Protein AF-A0A6S7IN72-F1 (afdb_monomer_lite)

Structure (mmCIF, N/CA/C/O backbone):
data_AF-A0A6S7IN72-F1
#
_entry.id   AF-A0A6S7IN72-F1
#
loop_
_atom_site.group_PDB
_atom_site.id
_atom_site.type_symbol
_atom_site.label_atom_id
_atom_site.label_alt_id
_atom_site.label_comp_id
_atom_site.label_asym_id
_atom_site.label_entity_id
_atom_site.label_seq_id
_atom_site.pdbx_PDB_ins_code
_atom_site.Cartn_x
_atom_site.Cartn_y
_atom_site.Cartn_z
_atom_site.occupancy
_atom_site.B_iso_or_equiv
_atom_site.auth_seq_id
_atom_site.auth_comp_id
_atom_site.auth_asym_id
_atom_site.auth_atom_id
_atom_site.pdbx_PDB_model_num
ATOM 1 N N . MET A 1 1 ? 15.819 -21.358 8.588 1.00 35.88 1 MET A N 1
ATOM 2 C CA . MET A 1 1 ? 16.958 -21.050 7.694 1.00 35.88 1 MET A CA 1
ATOM 3 C C . MET A 1 1 ? 16.431 -20.893 6.276 1.00 35.88 1 MET A C 1
ATOM 5 O O . MET A 1 1 ? 16.018 -21.887 5.704 1.00 35.88 1 MET A O 1
ATOM 9 N N . CYS A 1 2 ? 16.389 -19.673 5.733 1.00 35.31 2 CYS A N 1
ATOM 10 C CA . CYS A 1 2 ? 16.087 -19.437 4.312 1.00 35.31 2 CYS A CA 1
ATOM 11 C C . CYS A 1 2 ? 16.723 -18.116 3.825 1.00 35.31 2 CYS A C 1
ATOM 13 O O . CYS A 1 2 ? 16.076 -17.293 3.193 1.00 35.31 2 CYS A O 1
ATOM 15 N N . LEU A 1 3 ? 17.989 -17.875 4.190 1.00 35.34 3 LEU A N 1
ATOM 16 C CA . LEU A 1 3 ? 18.715 -16.646 3.828 1.00 35.34 3 LEU A CA 1
ATOM 17 C C . LEU A 1 3 ? 19.369 -16.725 2.436 1.00 35.34 3 LEU A C 1
ATOM 19 O O . LEU A 1 3 ? 19.607 -15.698 1.815 1.00 35.34 3 LEU A O 1
ATOM 23 N N . ILE A 1 4 ? 19.596 -17.933 1.910 1.00 38.19 4 ILE A N 1
ATOM 24 C CA . ILE A 1 4 ? 20.319 -18.147 0.644 1.00 38.19 4 ILE A CA 1
ATOM 25 C C . ILE A 1 4 ? 19.463 -17.759 -0.580 1.00 38.19 4 ILE A C 1
ATOM 27 O O . ILE A 1 4 ? 19.990 -17.258 -1.565 1.00 38.19 4 ILE A O 1
ATOM 31 N N . GLY A 1 5 ? 18.133 -17.908 -0.514 1.00 39.69 5 GLY A N 1
ATOM 32 C CA . GLY A 1 5 ? 17.228 -17.579 -1.630 1.00 39.69 5 GLY A CA 1
ATOM 33 C C . GLY A 1 5 ? 16.799 -16.106 -1.732 1.00 39.69 5 GLY A C 1
ATOM 34 O O . GLY A 1 5 ? 16.159 -15.725 -2.715 1.00 39.69 5 GLY A O 1
ATOM 35 N N . ALA A 1 6 ? 17.095 -15.290 -0.716 1.00 46.72 6 ALA A N 1
ATOM 36 C CA . ALA A 1 6 ? 16.876 -13.840 -0.744 1.00 46.72 6 ALA A CA 1
ATOM 37 C C . ALA A 1 6 ? 18.135 -13.120 -1.252 1.00 46.72 6 ALA A C 1
ATOM 39 O O . ALA A 1 6 ? 18.050 -12.356 -2.206 1.00 46.72 6 ALA A O 1
ATOM 40 N N . TYR A 1 7 ? 19.309 -13.499 -0.727 1.00 41.97 7 TYR A N 1
ATOM 41 C CA . TYR A 1 7 ? 20.605 -12.924 -1.110 1.00 41.97 7 TYR A CA 1
ATOM 42 C C . TYR A 1 7 ? 20.921 -13.037 -2.610 1.00 41.97 7 TYR A C 1
ATOM 44 O O . TYR A 1 7 ? 21.558 -12.153 -3.172 1.00 41.97 7 TYR A O 1
ATOM 52 N N . ASN A 1 8 ? 20.465 -14.108 -3.272 1.00 54.16 8 ASN A N 1
ATOM 53 C CA . ASN A 1 8 ? 20.725 -14.303 -4.699 1.00 54.16 8 ASN A CA 1
ATOM 54 C C . ASN A 1 8 ? 19.869 -13.388 -5.592 1.00 54.16 8 ASN A C 1
ATOM 56 O O . ASN A 1 8 ? 20.337 -12.946 -6.631 1.00 54.16 8 ASN A O 1
ATOM 60 N N . ARG A 1 9 ? 18.639 -13.056 -5.174 1.00 56.19 9 ARG A N 1
ATOM 61 C CA . ARG A 1 9 ? 17.710 -12.252 -5.988 1.00 56.19 9 ARG A CA 1
ATOM 62 C C . ARG A 1 9 ? 17.980 -10.754 -5.914 1.00 56.19 9 ARG A C 1
ATOM 64 O O . ARG A 1 9 ? 17.783 -10.068 -6.911 1.00 56.19 9 ARG A O 1
ATOM 71 N N . ASP A 1 10 ? 18.450 -10.270 -4.768 1.00 60.97 10 ASP A N 1
ATOM 72 C CA . ASP A 1 10 ? 18.850 -8.867 -4.620 1.00 60.97 10 ASP A CA 1
ATOM 73 C C . ASP A 1 10 ? 20.114 -8.586 -5.454 1.00 60.97 10 ASP A C 1
ATOM 75 O O . ASP A 1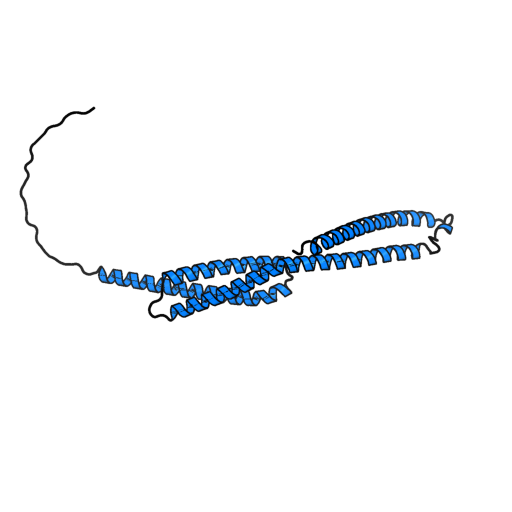 10 ? 20.148 -7.629 -6.222 1.00 60.97 10 ASP A O 1
ATOM 79 N N . CYS A 1 11 ? 21.086 -9.510 -5.427 1.00 60.94 11 CYS A N 1
ATOM 80 C CA . CYS A 1 11 ? 22.276 -9.471 -6.284 1.00 60.94 11 CYS A CA 1
ATOM 81 C C . CYS A 1 11 ? 21.920 -9.519 -7.785 1.00 60.94 11 CYS A C 1
ATOM 83 O O . CYS A 1 11 ? 22.466 -8.761 -8.579 1.00 60.94 11 CYS A O 1
ATOM 85 N N . GLU A 1 12 ? 20.965 -10.367 -8.185 1.00 75.44 12 GLU A N 1
ATOM 86 C CA . GLU A 1 12 ? 20.494 -10.458 -9.576 1.00 75.44 12 GLU A CA 1
ATOM 87 C C . GLU A 1 12 ? 19.809 -9.167 -10.065 1.00 75.44 12 GLU A C 1
ATOM 89 O O . GLU A 1 12 ? 19.984 -8.788 -11.224 1.00 75.44 12 GLU A O 1
ATOM 94 N N . TYR A 1 13 ? 19.054 -8.468 -9.207 1.00 81.19 13 TYR A N 1
ATOM 95 C CA . TYR A 1 13 ? 18.430 -7.192 -9.575 1.00 81.19 13 TYR A CA 1
ATOM 96 C C . TYR A 1 13 ? 19.441 -6.047 -9.661 1.00 81.19 13 TYR A C 1
ATOM 98 O O . TYR A 1 13 ? 19.350 -5.239 -10.585 1.00 81.19 13 TYR A O 1
ATOM 106 N N . ASP A 1 14 ? 20.411 -5.991 -8.748 1.00 83.25 14 ASP A N 1
ATOM 107 C CA . ASP A 1 14 ? 21.479 -4.990 -8.799 1.00 83.25 14 ASP A CA 1
ATOM 108 C C . ASP A 1 14 ? 22.329 -5.160 -10.068 1.00 83.25 14 ASP A C 1
ATOM 110 O O . ASP A 1 14 ? 22.536 -4.194 -10.799 1.00 83.25 14 ASP A O 1
ATOM 114 N N . ILE A 1 15 ? 22.693 -6.399 -10.424 1.00 85.88 15 ILE A N 1
ATOM 115 C CA . ILE A 1 15 ? 23.380 -6.703 -11.692 1.00 85.88 15 ILE A CA 1
ATOM 116 C C . ILE A 1 15 ? 22.531 -6.280 -12.899 1.00 85.88 15 ILE A C 1
ATOM 118 O O . ILE A 1 15 ? 23.049 -5.710 -13.863 1.00 85.88 15 ILE A O 1
ATOM 122 N N . LEU A 1 16 ? 21.223 -6.555 -12.871 1.00 86.56 16 LEU A N 1
ATOM 123 C CA . LEU A 1 16 ? 20.310 -6.167 -13.946 1.00 86.56 16 LEU A CA 1
ATOM 124 C C . LEU A 1 16 ? 20.199 -4.639 -14.073 1.00 86.56 16 LEU A C 1
ATOM 126 O O . LEU A 1 16 ? 20.156 -4.116 -15.185 1.00 86.56 16 LEU A O 1
ATOM 130 N N . LYS A 1 17 ? 20.163 -3.923 -12.949 1.00 89.44 17 LYS A N 1
ATOM 131 C CA . LYS A 1 17 ? 20.129 -2.460 -12.899 1.00 89.44 17 LYS A CA 1
ATOM 132 C C . LYS A 1 17 ? 21.418 -1.851 -13.444 1.00 89.44 17 LYS A C 1
ATOM 134 O O . LYS A 1 17 ? 21.333 -0.934 -14.256 1.00 89.44 17 LYS A O 1
ATOM 139 N N . ASP A 1 18 ? 22.573 -2.379 -13.053 1.00 92.12 18 ASP A N 1
ATOM 140 C CA . ASP A 1 18 ? 23.872 -1.937 -13.568 1.00 92.12 18 ASP A CA 1
ATOM 141 C C . ASP A 1 18 ? 23.978 -2.197 -15.077 1.00 92.12 18 ASP A C 1
ATOM 143 O O . ASP A 1 18 ? 24.393 -1.326 -15.838 1.00 92.12 18 ASP A O 1
ATOM 147 N N . SER A 1 19 ? 23.497 -3.357 -15.536 1.00 89.62 19 SER A N 1
ATOM 148 C CA . SER A 1 19 ? 23.443 -3.690 -16.966 1.00 89.62 19 SER A CA 1
ATOM 149 C C . SER A 1 19 ? 22.531 -2.741 -17.750 1.00 89.62 19 SER A C 1
ATOM 151 O O . SER A 1 19 ? 22.870 -2.343 -18.863 1.00 89.62 19 SER A O 1
ATOM 153 N N . MET A 1 20 ? 21.381 -2.358 -17.182 1.00 92.75 20 MET A N 1
ATOM 154 C CA . MET A 1 20 ? 20.482 -1.381 -17.800 1.00 92.75 20 MET A CA 1
ATOM 155 C C . MET A 1 20 ? 21.116 0.013 -17.853 1.00 92.75 20 MET A C 1
ATOM 157 O O . MET A 1 20 ? 20.991 0.688 -18.867 1.00 92.75 20 MET A O 1
ATOM 161 N N . PHE A 1 21 ? 21.820 0.431 -16.798 1.00 93.38 21 PHE A N 1
ATOM 162 C CA . PHE A 1 21 ? 22.517 1.718 -16.762 1.00 93.38 21 PHE A CA 1
ATOM 163 C C . PHE A 1 21 ? 23.607 1.811 -17.839 1.00 93.38 21 PHE A C 1
ATOM 165 O O . PHE A 1 21 ? 23.682 2.802 -18.564 1.00 93.38 21 PHE A O 1
ATOM 172 N N . GLU A 1 22 ? 24.416 0.760 -17.997 1.00 95.06 22 GLU A N 1
ATOM 173 C CA . GLU A 1 22 ? 25.409 0.700 -19.076 1.00 95.06 22 GLU A CA 1
ATOM 174 C C . GLU A 1 22 ? 24.747 0.684 -20.460 1.00 95.06 22 GLU A C 1
ATOM 176 O O . GLU A 1 22 ? 25.229 1.345 -21.377 1.00 95.06 22 GLU A O 1
ATOM 181 N N . LEU A 1 23 ? 23.613 -0.010 -20.619 1.00 93.62 23 LEU A N 1
ATOM 182 C CA . LEU A 1 23 ? 22.859 0.003 -21.873 1.00 93.62 23 LEU A CA 1
ATOM 183 C C . LEU A 1 23 ? 22.315 1.400 -22.211 1.00 93.62 23 LEU A C 1
ATOM 185 O O . LEU A 1 23 ? 22.401 1.804 -23.368 1.00 93.62 23 LEU A O 1
ATOM 189 N N . GLU A 1 24 ? 21.770 2.133 -21.234 1.00 94.88 24 GLU A N 1
ATOM 190 C CA . GLU A 1 24 ? 21.315 3.521 -21.420 1.00 94.88 24 GLU A CA 1
ATOM 191 C C . GLU A 1 24 ? 22.468 4.412 -21.870 1.00 94.88 24 GLU A C 1
ATOM 193 O O . GLU A 1 24 ? 22.346 5.108 -22.873 1.00 94.88 24 GLU A O 1
ATOM 198 N N . LYS A 1 25 ? 23.619 4.307 -21.206 1.00 95.56 25 LYS A N 1
ATOM 199 C CA . LYS A 1 25 ? 24.813 5.068 -21.569 1.00 95.56 25 LYS A CA 1
ATOM 200 C C . LYS A 1 25 ? 25.301 4.759 -22.986 1.00 95.56 25 LYS A C 1
ATOM 202 O O . LYS A 1 25 ? 25.550 5.677 -23.758 1.00 95.56 25 LYS A O 1
ATOM 207 N N . VAL A 1 26 ? 25.426 3.480 -23.345 1.00 94.75 26 VAL A N 1
ATOM 208 C CA . VAL A 1 26 ? 25.868 3.075 -24.692 1.00 94.75 26 VAL A CA 1
ATOM 209 C C . VAL A 1 26 ? 24.862 3.515 -25.757 1.00 94.75 26 VAL A C 1
ATOM 211 O O . VAL A 1 26 ? 25.260 3.883 -26.862 1.00 94.75 26 VAL A O 1
ATOM 214 N N . PHE A 1 27 ? 23.565 3.492 -25.447 1.00 94.88 27 PHE A N 1
ATOM 215 C CA . PHE A 1 27 ? 22.531 3.971 -26.359 1.00 94.88 27 PHE A CA 1
ATOM 216 C C . PHE A 1 27 ? 22.561 5.497 -26.528 1.00 94.88 27 PHE A C 1
ATOM 218 O O . PHE A 1 27 ? 22.417 5.978 -27.653 1.00 94.88 27 PHE A O 1
ATOM 225 N N . ASP A 1 28 ? 22.801 6.251 -25.455 1.00 94.12 28 ASP A N 1
ATOM 226 C CA . ASP A 1 28 ? 22.990 7.704 -25.510 1.00 94.12 28 ASP A CA 1
ATOM 227 C C . ASP A 1 28 ? 24.231 8.063 -26.344 1.00 94.12 28 ASP A C 1
ATOM 229 O O . ASP A 1 28 ? 24.141 8.887 -27.258 1.00 94.12 28 ASP A O 1
ATOM 233 N N . ASP A 1 29 ? 25.359 7.382 -26.107 1.00 94.94 29 ASP A N 1
ATOM 234 C CA . ASP A 1 29 ? 26.583 7.531 -26.904 1.00 94.94 29 ASP A CA 1
ATOM 235 C C . ASP A 1 29 ? 26.315 7.215 -28.387 1.00 94.94 29 ASP A C 1
ATOM 237 O O . ASP A 1 29 ? 26.739 7.956 -29.277 1.00 94.94 29 ASP A O 1
ATOM 241 N N . PHE A 1 30 ? 25.564 6.144 -28.672 1.00 92.94 30 PHE A N 1
ATOM 242 C CA . PHE A 1 30 ? 25.138 5.808 -30.031 1.00 92.94 30 PHE A CA 1
ATOM 243 C C . PHE A 1 30 ? 24.303 6.925 -30.663 1.00 92.94 30 PHE A C 1
ATOM 245 O O . PHE A 1 30 ? 24.540 7.255 -31.822 1.00 92.94 30 PHE A O 1
ATOM 252 N N . CYS A 1 31 ? 23.351 7.518 -29.938 1.00 91.50 31 CYS A N 1
ATOM 253 C CA . CYS A 1 31 ? 22.518 8.599 -30.466 1.00 91.50 31 CYS A CA 1
ATOM 254 C C . CYS A 1 31 ? 23.366 9.813 -30.865 1.00 91.50 31 CYS A C 1
ATOM 256 O O . CYS A 1 31 ? 23.210 10.316 -31.977 1.00 91.50 31 CYS A O 1
ATOM 258 N N . VAL A 1 32 ? 24.308 10.222 -30.007 1.00 92.25 32 VAL A N 1
ATOM 259 C CA . VAL A 1 32 ? 25.228 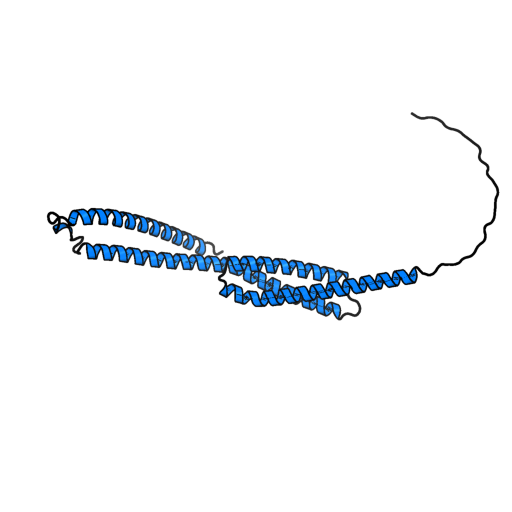11.338 -30.284 1.00 92.25 32 VAL A CA 1
ATOM 260 C C . VAL A 1 32 ? 26.093 11.042 -31.511 1.00 92.25 32 VAL A C 1
ATOM 262 O O . VAL A 1 32 ? 26.162 11.849 -32.436 1.00 92.25 32 VAL A O 1
ATOM 265 N N . ILE A 1 33 ? 26.711 9.858 -31.559 1.00 89.44 33 ILE A N 1
ATOM 266 C CA . ILE A 1 33 ? 27.562 9.455 -32.686 1.00 89.44 33 ILE A CA 1
ATOM 267 C C . ILE A 1 33 ? 26.748 9.366 -33.979 1.00 89.44 33 ILE A C 1
ATOM 269 O O . ILE A 1 33 ? 27.222 9.788 -35.030 1.00 89.44 33 ILE A O 1
ATOM 273 N N . ASN A 1 34 ? 25.532 8.821 -33.927 1.00 87.88 34 ASN A N 1
ATOM 274 C CA . ASN A 1 34 ? 24.677 8.674 -35.099 1.00 87.88 34 ASN A CA 1
ATOM 275 C C . ASN A 1 34 ? 24.273 10.037 -35.676 1.00 87.88 34 ASN A C 1
ATOM 277 O O . ASN A 1 34 ? 24.285 10.193 -36.892 1.00 87.88 34 ASN A O 1
ATOM 281 N N . GLU A 1 35 ? 23.955 11.023 -34.835 1.00 86.56 35 GLU A N 1
ATOM 282 C CA . GLU A 1 35 ? 23.663 12.391 -35.287 1.00 86.56 35 GLU A CA 1
ATOM 283 C C . GLU A 1 35 ? 24.862 13.024 -36.011 1.00 86.56 35 GLU A C 1
ATOM 285 O O . GLU A 1 35 ? 24.709 13.590 -37.097 1.00 86.56 35 GLU A O 1
ATOM 290 N N . GLU A 1 36 ? 26.070 12.883 -35.457 1.00 86.81 36 GLU A N 1
ATOM 291 C CA . GLU A 1 36 ? 27.298 13.369 -36.099 1.00 86.81 36 GLU A CA 1
ATOM 292 C C . GLU A 1 36 ? 27.602 12.620 -37.404 1.00 86.81 36 GLU A C 1
ATOM 294 O O . GLU A 1 36 ? 28.005 13.219 -38.404 1.00 86.81 36 GLU A O 1
ATOM 299 N N . TYR A 1 37 ? 27.384 11.307 -37.418 1.00 85.38 37 TYR A N 1
ATOM 300 C CA . TYR A 1 37 ? 27.648 10.460 -38.573 1.00 85.38 37 TYR A CA 1
ATOM 301 C C . TYR A 1 37 ? 26.662 10.714 -39.719 1.00 85.38 37 TYR A C 1
ATOM 303 O O . TYR A 1 37 ? 27.090 10.800 -40.871 1.00 85.38 37 TYR A O 1
ATOM 311 N N . GLU A 1 38 ? 25.370 10.908 -39.421 1.00 82.81 38 GLU A N 1
ATOM 312 C CA . GLU A 1 38 ? 24.337 11.279 -40.400 1.00 82.81 38 GLU A CA 1
ATOM 313 C C . GLU A 1 38 ? 24.711 12.567 -41.149 1.00 82.81 38 GLU A C 1
ATOM 315 O O . GLU A 1 38 ? 24.561 12.638 -42.372 1.00 82.81 38 GLU A O 1
ATOM 320 N N . LEU A 1 39 ? 25.276 13.559 -40.451 1.00 83.81 39 LEU A N 1
ATOM 321 C CA . LEU A 1 39 ? 25.768 14.787 -41.079 1.00 83.81 39 LEU A CA 1
ATOM 322 C C . LEU A 1 39 ? 26.904 14.511 -42.072 1.00 83.81 39 LEU A C 1
ATOM 324 O O . LEU A 1 39 ? 26.918 15.088 -43.158 1.00 83.81 39 LEU A O 1
ATOM 328 N N . ILE A 1 40 ? 27.834 13.615 -41.741 1.00 84.44 40 ILE A N 1
ATOM 329 C CA . ILE A 1 40 ? 28.981 13.292 -42.602 1.00 84.44 40 ILE A CA 1
ATOM 330 C C . ILE A 1 40 ? 28.530 12.553 -43.866 1.00 84.44 40 ILE A C 1
ATOM 332 O O . ILE A 1 40 ? 28.931 12.922 -44.969 1.00 84.44 40 ILE A O 1
ATOM 336 N N . VAL A 1 41 ? 27.673 11.537 -43.732 1.00 85.44 41 VAL A N 1
ATOM 337 C CA . VAL A 1 41 ? 27.232 10.702 -44.869 1.00 85.44 41 VAL A CA 1
ATOM 338 C C . VAL A 1 41 ? 26.142 11.353 -45.729 1.00 85.44 41 VAL A C 1
ATOM 340 O O . VAL A 1 41 ? 25.750 10.808 -46.768 1.00 85.44 41 VAL A O 1
ATOM 343 N N . SER A 1 42 ? 25.655 12.529 -45.322 1.00 83.12 42 SER A N 1
ATOM 344 C CA . SER A 1 42 ? 24.773 13.370 -46.138 1.00 83.12 42 SER A CA 1
ATOM 345 C C . SER A 1 42 ? 25.492 13.993 -47.345 1.00 83.12 42 SER A C 1
ATOM 347 O O . SER A 1 42 ? 24.853 14.255 -48.364 1.00 83.12 42 SER A O 1
ATOM 349 N N . ASP A 1 43 ? 26.819 14.156 -47.275 1.00 88.94 43 ASP A N 1
ATOM 350 C CA . ASP A 1 43 ? 27.649 14.529 -48.421 1.00 88.94 43 ASP A CA 1
ATOM 351 C C . ASP A 1 43 ? 27.846 13.311 -49.337 1.00 88.94 43 ASP A C 1
ATOM 353 O O . ASP A 1 43 ? 28.243 12.226 -48.907 1.00 88.94 43 ASP A O 1
ATOM 357 N N . GLU A 1 44 ? 27.582 13.495 -50.630 1.00 87.44 44 GLU A N 1
ATOM 358 C CA . GLU A 1 44 ? 27.673 12.439 -51.639 1.00 87.44 44 GLU A CA 1
ATOM 359 C C . GLU A 1 44 ? 29.093 11.873 -51.773 1.00 87.44 44 GLU A C 1
ATOM 361 O O . GLU A 1 44 ? 29.267 10.711 -52.142 1.00 87.44 44 GLU A O 1
ATOM 366 N N . LYS A 1 45 ? 30.115 12.648 -51.384 1.00 89.44 45 LYS A N 1
ATOM 367 C CA . LYS A 1 45 ? 31.503 12.178 -51.297 1.00 89.44 45 LYS A CA 1
ATOM 368 C C . LYS A 1 45 ? 31.677 11.001 -50.327 1.00 89.44 45 LYS A C 1
ATOM 370 O O . LYS A 1 45 ? 32.618 10.231 -50.485 1.00 89.44 45 LYS A O 1
ATOM 375 N N . TYR A 1 46 ? 30.792 10.868 -49.341 1.00 84.31 46 TYR A N 1
ATOM 376 C CA . TYR A 1 46 ? 30.837 9.832 -48.308 1.00 84.31 46 TYR A CA 1
ATOM 377 C C . TYR A 1 46 ? 29.634 8.876 -48.384 1.00 84.31 46 TYR A C 1
ATOM 379 O O . TYR A 1 46 ? 29.375 8.137 -47.436 1.00 84.31 46 TYR A O 1
ATOM 387 N N . ALA A 1 47 ? 28.903 8.846 -49.507 1.00 81.94 47 ALA A N 1
ATOM 388 C CA . ALA A 1 47 ? 27.706 8.013 -49.670 1.00 81.94 47 ALA A CA 1
ATOM 389 C C . ALA A 1 47 ? 27.976 6.503 -49.504 1.00 81.94 47 ALA A C 1
ATOM 391 O O . ALA A 1 47 ? 27.103 5.764 -49.053 1.00 81.94 47 ALA A O 1
ATOM 392 N N . GLU A 1 48 ? 29.194 6.044 -49.804 1.00 81.69 48 GLU A N 1
ATOM 393 C CA . GLU A 1 48 ? 29.652 4.662 -49.590 1.00 81.69 48 GLU A CA 1
ATOM 394 C C . GLU A 1 48 ? 29.628 4.215 -48.120 1.00 81.69 48 GLU A C 1
ATOM 396 O O . GLU A 1 48 ? 29.551 3.021 -47.835 1.00 81.69 48 GLU A O 1
ATOM 401 N N . HIS A 1 49 ? 29.626 5.166 -47.185 1.00 83.88 49 HIS A N 1
ATOM 402 C CA . HIS A 1 49 ? 29.544 4.922 -45.749 1.00 83.88 49 HIS A CA 1
ATOM 403 C C . HIS A 1 49 ? 28.099 4.849 -45.222 1.00 83.88 49 HIS A C 1
ATOM 405 O O . HIS A 1 49 ? 27.889 4.593 -44.042 1.00 83.88 49 HIS A O 1
ATOM 411 N N . ARG A 1 50 ? 27.079 5.004 -46.080 1.00 84.56 50 ARG A N 1
ATOM 412 C CA . ARG A 1 50 ? 25.665 4.810 -45.694 1.00 84.56 50 ARG A CA 1
ATOM 413 C C . ARG A 1 50 ? 25.309 3.344 -45.415 1.00 84.56 50 ARG A C 1
ATOM 415 O O . ARG A 1 50 ? 24.197 3.069 -44.982 1.00 84.56 50 ARG A O 1
ATOM 422 N N . VAL A 1 51 ? 26.228 2.406 -45.654 1.00 82.12 51 VAL A N 1
ATOM 423 C CA . VAL A 1 51 ? 26.051 0.979 -45.359 1.00 82.12 51 VAL A CA 1
ATOM 424 C C . VAL A 1 51 ? 26.916 0.591 -44.160 1.00 82.12 51 VAL A C 1
ATOM 426 O O . VAL A 1 51 ? 28.143 0.662 -44.220 1.00 82.12 51 VAL A O 1
ATOM 429 N N . VAL A 1 52 ? 26.283 0.128 -43.083 1.00 75.19 52 VAL A N 1
ATOM 430 C CA . VAL A 1 52 ? 26.927 -0.319 -41.841 1.00 75.19 52 VAL A CA 1
ATOM 431 C C . VAL A 1 52 ? 26.606 -1.797 -41.638 1.00 75.19 52 VAL A C 1
ATOM 433 O O . VAL A 1 52 ? 25.446 -2.192 -41.626 1.00 75.19 52 VAL A O 1
ATOM 436 N N . ASN A 1 53 ? 27.631 -2.647 -41.508 1.00 73.31 53 ASN A N 1
ATOM 437 C CA . ASN A 1 53 ? 27.477 -4.106 -41.362 1.00 73.31 53 ASN A CA 1
ATOM 438 C C . ASN A 1 53 ? 26.620 -4.780 -42.457 1.00 73.31 53 ASN A C 1
ATOM 440 O O . ASN A 1 53 ? 25.987 -5.804 -42.217 1.00 73.31 53 ASN A O 1
ATOM 444 N N . GLY A 1 54 ? 26.623 -4.226 -43.674 1.00 78.56 54 GLY A N 1
ATOM 445 C CA . GLY A 1 54 ? 25.840 -4.747 -44.799 1.00 78.56 54 GLY A CA 1
ATOM 446 C C . GLY A 1 54 ? 24.368 -4.325 -44.801 1.00 78.56 54 GLY 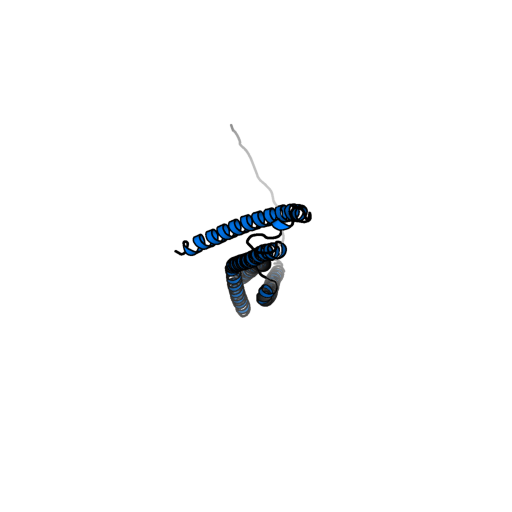A C 1
ATOM 447 O O . GLY A 1 54 ? 23.643 -4.707 -45.717 1.00 78.56 54 GLY A O 1
ATOM 448 N N . GLU A 1 55 ? 23.940 -3.518 -43.829 1.00 80.94 55 GLU A N 1
ATOM 449 C CA . GLU A 1 55 ? 22.617 -2.899 -43.778 1.00 80.94 55 GLU A CA 1
ATOM 450 C C . GLU A 1 55 ? 22.714 -1.409 -44.112 1.00 80.94 55 GLU A C 1
ATOM 452 O O . GLU A 1 55 ? 23.717 -0.755 -43.826 1.00 80.94 55 GLU A O 1
ATOM 457 N N . ASP A 1 56 ? 21.662 -0.858 -44.713 1.00 86.88 56 ASP A N 1
ATOM 458 C CA . ASP A 1 56 ? 21.518 0.593 -44.817 1.00 86.88 56 ASP A CA 1
ATOM 459 C C . ASP A 1 56 ? 21.465 1.215 -43.412 1.00 86.88 56 ASP A C 1
ATOM 461 O O . ASP A 1 56 ? 20.862 0.652 -42.492 1.00 86.88 56 ASP A O 1
ATOM 465 N N . ILE A 1 57 ? 22.086 2.381 -43.248 1.00 84.44 57 ILE A N 1
ATOM 466 C CA . ILE A 1 57 ? 22.221 3.073 -41.965 1.00 84.44 57 ILE A CA 1
ATOM 467 C C . ILE A 1 57 ? 20.877 3.304 -41.264 1.00 84.44 57 ILE A C 1
ATOM 469 O O . ILE A 1 57 ? 20.801 3.179 -40.040 1.00 84.44 57 ILE A O 1
ATOM 473 N N . MET A 1 58 ? 19.799 3.554 -42.013 1.00 84.75 58 MET A N 1
ATOM 474 C CA . MET A 1 58 ? 18.466 3.722 -41.432 1.00 84.75 58 MET A CA 1
ATOM 475 C C . MET A 1 58 ? 17.962 2.411 -40.827 1.00 84.75 58 MET A C 1
ATOM 477 O O . MET A 1 58 ? 17.398 2.404 -39.735 1.00 84.75 58 MET A O 1
ATOM 481 N N . THR A 1 59 ? 18.229 1.287 -41.497 1.00 87.75 59 THR A N 1
ATOM 482 C CA . THR A 1 59 ? 17.861 -0.051 -41.005 1.00 87.75 59 THR A CA 1
ATOM 483 C C . THR A 1 59 ? 18.660 -0.411 -39.754 1.00 87.75 59 THR A C 1
ATOM 485 O O . THR A 1 59 ? 18.084 -0.876 -38.768 1.00 87.75 59 THR A O 1
ATOM 488 N N . TYR A 1 60 ? 19.967 -0.130 -39.755 1.00 87.00 60 TYR A N 1
ATOM 489 C CA . TYR A 1 60 ? 20.825 -0.341 -38.589 1.00 87.00 60 TYR A CA 1
ATOM 490 C C . TYR A 1 60 ? 20.346 0.482 -37.383 1.00 87.00 60 TYR A C 1
ATOM 492 O O . TYR A 1 60 ? 20.197 -0.051 -36.282 1.00 87.00 60 TYR A O 1
ATOM 500 N N . ARG A 1 61 ? 20.024 1.764 -37.596 1.00 88.44 61 ARG A N 1
ATOM 501 C CA . ARG A 1 61 ? 19.478 2.659 -36.566 1.00 88.44 61 ARG A CA 1
ATOM 502 C C . ARG A 1 61 ? 18.173 2.130 -35.977 1.00 88.44 61 ARG A C 1
ATOM 504 O O . ARG A 1 61 ? 18.028 2.079 -34.754 1.00 88.44 61 ARG A O 1
ATOM 511 N N . ASP A 1 62 ? 17.243 1.716 -36.831 1.00 90.69 62 ASP A N 1
ATOM 512 C CA . ASP A 1 62 ? 15.965 1.155 -36.394 1.00 90.69 62 ASP A CA 1
ATOM 513 C C . ASP A 1 62 ? 16.161 -0.134 -35.587 1.00 90.69 62 ASP A C 1
ATOM 515 O O . ASP A 1 62 ? 15.464 -0.358 -34.595 1.00 90.69 62 ASP A O 1
ATOM 519 N N . ASN A 1 63 ? 17.130 -0.968 -35.971 1.00 90.88 63 ASN A N 1
ATOM 520 C CA . ASN A 1 63 ? 17.484 -2.181 -35.240 1.00 90.88 63 ASN A CA 1
ATOM 521 C C . ASN A 1 63 ? 18.068 -1.860 -33.853 1.00 90.88 63 ASN A C 1
ATOM 523 O O . ASN A 1 63 ? 17.603 -2.424 -32.862 1.00 90.88 63 ASN A O 1
ATOM 527 N N . VAL A 1 64 ? 19.021 -0.926 -33.749 1.00 90.75 64 VAL A N 1
ATOM 528 C CA . VAL A 1 64 ? 19.610 -0.512 -32.459 1.00 90.75 64 VAL A CA 1
ATOM 529 C C . VAL A 1 64 ? 18.542 0.061 -31.526 1.00 90.75 64 VAL A C 1
ATOM 531 O O . VAL A 1 64 ? 18.453 -0.343 -30.364 1.00 90.75 64 VAL A O 1
ATOM 534 N N . LYS A 1 65 ? 17.681 0.948 -32.041 1.00 93.56 65 LYS A N 1
ATOM 535 C CA . LYS A 1 65 ? 16.575 1.530 -31.272 1.00 93.56 65 LYS A CA 1
ATOM 536 C C . LYS A 1 65 ? 15.604 0.463 -30.771 1.00 93.56 65 LYS A C 1
ATOM 538 O O . LYS A 1 65 ? 15.242 0.478 -29.597 1.00 93.56 65 LYS A O 1
ATOM 543 N N . ARG A 1 66 ? 15.220 -0.483 -31.631 1.00 94.69 66 ARG A N 1
ATOM 544 C CA . ARG A 1 66 ? 14.324 -1.586 -31.257 1.00 94.69 66 ARG A CA 1
ATOM 545 C C . ARG A 1 66 ? 14.921 -2.443 -30.143 1.00 94.69 66 ARG A C 1
ATOM 547 O O . ARG A 1 66 ? 14.244 -2.695 -29.154 1.00 94.69 66 ARG A O 1
ATOM 554 N N . CYS A 1 67 ? 16.192 -2.828 -30.264 1.00 93.06 67 CYS A N 1
ATOM 555 C CA . CYS A 1 67 ? 16.889 -3.607 -29.238 1.00 93.06 67 CYS A CA 1
ATOM 556 C C . CYS A 1 67 ? 16.909 -2.885 -27.882 1.00 93.06 67 CYS A C 1
ATOM 558 O O . CYS A 1 67 ? 16.644 -3.502 -26.849 1.00 93.06 67 CYS A O 1
ATOM 560 N N . TYR A 1 68 ? 17.185 -1.576 -27.880 1.00 94.38 68 TYR A N 1
ATOM 561 C CA . TYR A 1 68 ? 17.141 -0.761 -26.666 1.00 94.38 68 TYR A CA 1
ATOM 562 C C . TYR A 1 68 ? 15.733 -0.716 -26.052 1.00 94.38 68 TYR A C 1
ATOM 564 O O . TYR A 1 68 ? 15.567 -0.952 -24.855 1.00 94.38 68 TYR A O 1
ATOM 572 N N . GLU A 1 69 ? 14.705 -0.451 -26.861 1.00 95.00 69 GLU A N 1
ATOM 573 C CA . GLU A 1 69 ? 13.318 -0.363 -26.394 1.00 95.00 69 GLU A CA 1
ATOM 574 C C . GLU A 1 69 ? 12.805 -1.699 -25.835 1.00 95.00 69 GLU A C 1
ATOM 576 O O . GLU A 1 69 ? 12.142 -1.717 -24.792 1.00 95.00 69 GLU A O 1
ATOM 581 N N . GLU A 1 70 ? 13.147 -2.818 -26.477 1.00 93.75 70 GLU A N 1
ATOM 582 C CA . GLU A 1 70 ? 12.829 -4.167 -26.002 1.00 93.75 70 GLU A CA 1
ATOM 583 C C . GLU A 1 70 ? 13.490 -4.451 -24.647 1.00 93.75 70 GLU A C 1
ATOM 585 O O . GLU A 1 70 ? 12.805 -4.831 -23.692 1.00 93.75 70 GLU A O 1
ATOM 590 N N . ALA A 1 71 ? 14.797 -4.201 -24.525 1.00 91.25 71 ALA A N 1
ATOM 591 C CA . ALA A 1 71 ? 15.529 -4.392 -23.275 1.00 91.25 71 ALA A CA 1
ATOM 592 C C . ALA A 1 71 ? 14.975 -3.507 -22.144 1.00 91.25 71 ALA A C 1
ATOM 594 O O . ALA A 1 71 ? 14.731 -3.987 -21.032 1.00 91.25 71 ALA A O 1
ATOM 595 N N . ARG A 1 72 ? 14.681 -2.236 -22.442 1.00 93.25 72 ARG A N 1
ATOM 596 C CA . ARG A 1 72 ? 14.076 -1.289 -21.498 1.00 93.25 72 ARG A CA 1
ATOM 597 C C . ARG A 1 72 ? 12.698 -1.747 -21.030 1.00 93.25 72 ARG A C 1
ATOM 599 O O . ARG A 1 72 ? 12.392 -1.666 -19.841 1.00 93.25 72 ARG A O 1
ATOM 606 N N . SER A 1 73 ? 11.865 -2.232 -21.947 1.00 92.31 73 SER A N 1
ATOM 607 C CA . SER A 1 73 ? 10.533 -2.758 -21.632 1.00 92.31 73 SER A CA 1
ATOM 608 C C . SER A 1 73 ? 10.610 -3.944 -20.663 1.00 92.31 73 SER A C 1
ATOM 610 O O . SER A 1 73 ? 9.914 -3.969 -19.640 1.00 92.31 73 SER A O 1
ATOM 612 N N . VAL A 1 74 ? 11.522 -4.887 -20.924 1.00 90.25 74 VAL A N 1
ATOM 613 C CA . VAL A 1 74 ? 11.776 -6.031 -20.035 1.00 90.25 74 VAL A CA 1
ATOM 614 C C . VAL A 1 74 ? 12.247 -5.557 -18.659 1.00 90.25 74 VAL A C 1
ATOM 616 O O . VAL A 1 74 ? 11.697 -5.995 -17.646 1.00 90.25 74 VAL A O 1
ATOM 619 N N . PHE A 1 75 ? 13.199 -4.623 -18.602 1.00 89.62 75 PHE A N 1
ATOM 620 C CA . PHE A 1 75 ? 13.699 -4.073 -17.341 1.00 89.62 75 PHE A CA 1
ATOM 621 C C . PHE A 1 75 ? 12.587 -3.432 -16.500 1.00 89.62 75 PHE A C 1
ATOM 623 O O . PHE A 1 75 ? 12.436 -3.746 -15.317 1.00 89.62 75 PHE A O 1
ATOM 630 N N . VAL A 1 76 ? 11.763 -2.575 -17.110 1.00 90.81 76 VAL A N 1
ATOM 631 C CA . VAL A 1 76 ? 10.641 -1.904 -16.432 1.00 90.81 76 VAL A CA 1
ATOM 632 C C . VAL A 1 76 ? 9.633 -2.917 -15.885 1.00 90.81 76 VAL A C 1
ATOM 634 O O . VAL A 1 76 ? 9.151 -2.762 -14.758 1.00 90.81 76 VAL A O 1
ATOM 637 N N . SER A 1 77 ? 9.340 -3.971 -16.647 1.00 88.25 77 SER A N 1
ATOM 638 C CA . SER A 1 77 ? 8.453 -5.058 -16.221 1.00 88.25 77 SER A CA 1
ATOM 639 C C . SER A 1 77 ? 9.002 -5.808 -14.999 1.00 88.25 77 SER A C 1
ATOM 641 O O . SER A 1 77 ? 8.291 -6.006 -14.004 1.00 88.25 77 SER A O 1
ATOM 643 N N . VAL A 1 78 ? 10.291 -6.164 -15.020 1.00 87.94 78 VAL A N 1
ATOM 644 C CA . VAL A 1 78 ? 10.964 -6.837 -13.897 1.00 87.94 78 VAL A CA 1
ATOM 645 C C . VAL A 1 78 ? 10.992 -5.940 -12.660 1.00 87.94 78 VAL A C 1
ATOM 647 O O . VAL A 1 78 ? 10.580 -6.380 -11.584 1.00 87.94 78 VAL A O 1
ATOM 650 N N . LYS A 1 79 ? 11.395 -4.674 -12.812 1.00 88.06 79 LYS A N 1
ATOM 651 C CA . LYS A 1 79 ? 11.401 -3.677 -11.733 1.00 88.06 79 LYS A CA 1
ATOM 652 C C . LYS A 1 79 ? 10.026 -3.556 -11.080 1.00 88.06 79 LYS A C 1
ATOM 654 O O . LYS A 1 79 ? 9.906 -3.688 -9.864 1.00 88.06 79 LYS A O 1
ATOM 659 N N . THR A 1 80 ? 8.982 -3.389 -11.889 1.00 86.81 80 THR A N 1
ATOM 660 C CA . THR A 1 80 ? 7.599 -3.269 -11.400 1.00 86.81 80 THR A CA 1
ATOM 661 C C . THR A 1 80 ? 7.173 -4.517 -10.625 1.00 86.81 80 THR A C 1
ATOM 663 O O . THR A 1 80 ? 6.574 -4.414 -9.554 1.00 86.81 80 THR A O 1
ATOM 666 N N . THR A 1 81 ? 7.525 -5.705 -11.125 1.00 86.50 81 THR A N 1
ATOM 667 C CA . THR A 1 81 ? 7.230 -6.984 -10.463 1.00 86.50 81 THR A CA 1
ATOM 668 C C . THR A 1 81 ? 7.926 -7.098 -9.105 1.00 86.50 81 THR A C 1
ATOM 670 O O . THR A 1 81 ? 7.326 -7.568 -8.135 1.00 86.50 81 THR A O 1
ATOM 673 N N . ILE A 1 82 ? 9.188 -6.675 -9.013 1.00 85.50 82 ILE A N 1
ATOM 674 C CA . ILE A 1 82 ? 9.960 -6.688 -7.763 1.00 85.50 82 ILE A CA 1
ATOM 675 C C . ILE A 1 82 ? 9.365 -5.700 -6.760 1.00 85.50 82 ILE A C 1
ATOM 677 O O . ILE A 1 82 ? 9.078 -6.084 -5.627 1.00 85.50 82 ILE A O 1
ATOM 681 N N . GLU A 1 83 ? 9.089 -4.465 -7.179 1.00 84.44 83 GLU A N 1
ATOM 682 C CA . GLU A 1 83 ? 8.462 -3.443 -6.333 1.00 84.44 83 GLU A CA 1
ATOM 683 C C . GLU A 1 83 ? 7.072 -3.874 -5.844 1.00 84.44 83 GLU A C 1
ATOM 685 O O . GLU A 1 83 ? 6.691 -3.623 -4.700 1.00 84.44 83 GLU A O 1
ATOM 690 N N . GLN A 1 84 ? 6.294 -4.555 -6.688 1.00 83.62 84 GLN A N 1
ATOM 691 C CA . GLN A 1 84 ? 5.005 -5.119 -6.292 1.00 83.62 84 GLN A CA 1
ATOM 692 C C . GLN A 1 84 ? 5.166 -6.243 -5.261 1.00 83.62 84 GLN A C 1
ATOM 694 O O . GLN A 1 84 ? 4.444 -6.256 -4.264 1.00 83.62 84 GLN A O 1
ATOM 699 N N . LYS A 1 85 ? 6.127 -7.157 -5.447 1.00 82.50 85 LYS A N 1
ATOM 700 C CA . LYS A 1 85 ? 6.422 -8.212 -4.463 1.00 82.50 85 LYS A CA 1
ATOM 701 C C . LYS A 1 85 ? 6.896 -7.637 -3.131 1.00 82.50 85 LYS A C 1
ATOM 703 O O . LYS A 1 85 ? 6.445 -8.105 -2.089 1.00 82.50 85 LYS A O 1
ATOM 708 N N . ALA A 1 86 ? 7.755 -6.620 -3.156 1.00 82.88 86 ALA A N 1
ATOM 709 C CA . ALA A 1 86 ? 8.226 -5.940 -1.954 1.00 82.88 86 ALA A CA 1
ATOM 710 C C . ALA A 1 86 ? 7.062 -5.292 -1.186 1.00 82.88 86 ALA A C 1
ATOM 712 O O . ALA A 1 86 ? 6.938 -5.493 0.022 1.00 82.88 86 ALA A O 1
ATOM 713 N N . ARG A 1 87 ? 6.151 -4.604 -1.893 1.00 81.88 87 ARG A N 1
ATOM 714 C CA . ARG A 1 87 ? 4.921 -4.042 -1.306 1.00 81.88 87 ARG A CA 1
ATOM 715 C C . ARG A 1 87 ? 4.008 -5.112 -0.706 1.00 81.88 87 ARG A C 1
ATOM 717 O O . ARG A 1 87 ? 3.498 -4.939 0.393 1.00 81.88 87 ARG A O 1
ATOM 724 N N . GLN A 1 88 ? 3.831 -6.251 -1.372 1.00 80.31 88 GLN A N 1
ATOM 725 C CA . GLN A 1 88 ? 3.024 -7.350 -0.825 1.00 80.31 88 GLN A CA 1
ATOM 726 C C . GLN A 1 88 ? 3.658 -7.981 0.423 1.00 80.31 88 GLN A C 1
ATOM 728 O O . GLN A 1 88 ? 2.952 -8.313 1.377 1.00 80.31 88 GLN A O 1
ATOM 733 N N . GLN A 1 89 ? 4.985 -8.131 0.441 1.00 83.19 89 GLN A N 1
ATOM 734 C CA . GLN A 1 89 ? 5.704 -8.644 1.608 1.00 83.19 89 GLN A CA 1
ATOM 735 C C . GLN A 1 89 ? 5.601 -7.703 2.811 1.00 83.19 89 GLN A C 1
ATOM 737 O O . GLN A 1 89 ? 5.461 -8.187 3.933 1.00 83.19 89 GLN A O 1
ATOM 742 N N . SER A 1 90 ? 5.628 -6.384 2.600 1.00 84.12 90 SER A N 1
ATOM 743 C CA . SER A 1 90 ? 5.455 -5.413 3.684 1.00 84.12 90 SER A CA 1
ATOM 744 C C . SER A 1 90 ? 3.996 -5.270 4.136 1.00 84.12 90 SER A C 1
ATOM 746 O O . SER A 1 90 ? 3.752 -5.076 5.327 1.00 84.12 90 SER A O 1
ATOM 748 N N . ALA A 1 91 ? 3.022 -5.435 3.235 1.00 88.94 91 ALA A N 1
ATOM 749 C CA . ALA A 1 91 ? 1.596 -5.391 3.568 1.00 88.94 91 ALA A CA 1
ATOM 750 C C . ALA A 1 91 ? 1.117 -6.618 4.362 1.00 88.94 91 ALA A C 1
ATOM 752 O O . ALA A 1 91 ? 0.255 -6.494 5.233 1.00 88.94 91 ALA A O 1
ATOM 753 N N . GLY A 1 92 ? 1.669 -7.806 4.086 1.00 88.31 92 GLY A N 1
ATOM 754 C CA . GLY A 1 92 ? 1.246 -9.072 4.698 1.00 88.31 92 GLY A CA 1
ATOM 755 C C . GLY A 1 92 ? 1.175 -9.040 6.234 1.00 88.31 92 GLY A C 1
ATOM 756 O O . GLY A 1 92 ? 0.112 -9.325 6.789 1.00 88.31 92 GLY A O 1
ATOM 757 N N . PRO A 1 93 ? 2.252 -8.650 6.942 1.00 90.88 93 PRO A N 1
ATOM 758 C CA . PRO A 1 93 ? 2.239 -8.512 8.397 1.00 90.88 93 PRO A CA 1
ATOM 759 C C . PRO A 1 93 ? 1.177 -7.532 8.912 1.00 90.88 93 PRO A C 1
ATOM 761 O O . PRO A 1 93 ? 0.529 -7.818 9.916 1.00 90.88 93 PRO A O 1
ATOM 764 N N . VAL A 1 94 ? 0.959 -6.412 8.213 1.00 93.12 94 VAL A N 1
ATOM 765 C CA . VAL A 1 94 ? -0.049 -5.404 8.586 1.00 93.12 94 VAL A CA 1
ATOM 766 C C . VAL A 1 94 ? -1.460 -5.979 8.463 1.00 93.12 94 VAL A C 1
ATOM 768 O O . VAL A 1 94 ? -2.264 -5.821 9.378 1.00 93.12 94 VAL A O 1
ATOM 771 N N . LYS A 1 95 ? -1.750 -6.716 7.383 1.00 91.50 95 LYS A N 1
ATOM 772 C CA . LYS A 1 95 ? -3.038 -7.406 7.189 1.00 91.50 95 LYS A CA 1
ATOM 773 C C . LYS A 1 95 ? -3.312 -8.445 8.272 1.00 91.50 95 LYS A C 1
ATOM 775 O O . LYS A 1 95 ? -4.432 -8.540 8.766 1.00 91.50 95 LYS A O 1
ATOM 780 N N . VAL A 1 96 ? -2.296 -9.224 8.645 1.00 91.81 96 VAL A N 1
ATOM 781 C CA . VAL A 1 96 ? -2.416 -10.223 9.718 1.00 91.81 96 VAL A CA 1
ATOM 782 C C . VAL A 1 96 ? -2.660 -9.544 11.065 1.00 91.81 96 VAL A C 1
ATOM 784 O O . VAL A 1 96 ? -3.542 -9.980 11.802 1.00 91.81 96 VAL A O 1
ATOM 787 N N . ALA A 1 97 ? -1.925 -8.472 11.371 1.00 93.06 97 ALA A N 1
ATOM 788 C CA . ALA A 1 97 ? -2.126 -7.696 12.593 1.00 93.06 97 ALA A CA 1
ATOM 789 C C . ALA A 1 97 ? -3.550 -7.127 12.663 1.00 93.06 97 ALA A C 1
ATOM 791 O O . ALA A 1 97 ? -4.250 -7.391 13.635 1.00 93.06 97 ALA A O 1
ATOM 792 N N . LEU A 1 98 ? -4.015 -6.472 11.589 1.00 93.75 98 LEU A N 1
ATOM 793 C CA . LEU A 1 98 ? -5.387 -5.967 11.481 1.00 93.75 98 LEU A CA 1
ATOM 794 C C . LEU A 1 98 ? -6.415 -7.060 11.755 1.00 93.75 98 LEU A C 1
ATOM 796 O O . LEU A 1 98 ? -7.283 -6.877 12.599 1.00 93.75 98 LEU A O 1
ATOM 800 N N . LYS A 1 99 ? -6.296 -8.214 11.094 1.00 92.44 99 LYS A N 1
ATOM 801 C CA . LYS A 1 99 ? -7.236 -9.322 11.284 1.00 92.44 99 LYS A CA 1
ATOM 802 C C . LYS A 1 99 ? -7.273 -9.813 12.735 1.00 92.44 99 LYS A C 1
ATOM 804 O O . LYS A 1 99 ? -8.350 -10.079 13.261 1.00 92.44 99 LYS A O 1
ATOM 809 N N . ASN A 1 100 ? -6.118 -9.918 13.389 1.00 93.81 100 ASN A N 1
ATOM 810 C CA . ASN A 1 100 ? -6.046 -10.338 14.789 1.00 93.81 100 ASN A CA 1
ATOM 811 C C . ASN A 1 100 ? -6.671 -9.297 15.730 1.00 93.81 100 ASN A C 1
ATOM 813 O O . ASN A 1 100 ? -7.427 -9.665 16.630 1.00 93.81 100 ASN A O 1
ATOM 817 N N . ASP A 1 101 ? -6.391 -8.012 15.509 1.00 94.19 101 ASP A N 1
ATOM 818 C CA . ASP A 1 101 ? -6.942 -6.914 16.308 1.00 94.19 101 ASP A CA 1
ATOM 819 C C . ASP A 1 101 ? -8.468 -6.825 16.152 1.00 94.19 101 ASP A C 1
ATOM 821 O O . ASP A 1 101 ? -9.193 -6.655 17.134 1.00 94.19 101 ASP A O 1
ATOM 825 N N . ILE A 1 102 ? -8.966 -7.034 14.932 1.00 92.69 102 ILE A N 1
ATOM 826 C CA . ILE A 1 102 ? -10.390 -7.153 14.607 1.00 92.69 102 ILE A CA 1
ATOM 827 C C . ILE A 1 102 ? -11.048 -8.289 15.403 1.00 92.69 102 ILE A C 1
ATOM 829 O O . ILE A 1 102 ? -12.058 -8.063 16.076 1.00 92.69 102 ILE A O 1
ATOM 833 N N . CYS A 1 103 ? -10.470 -9.496 15.380 1.00 92.88 103 CYS A N 1
ATOM 834 C CA . CYS A 1 103 ? -10.986 -10.626 16.157 1.00 92.88 103 CYS A CA 1
ATOM 835 C C . CYS A 1 103 ? -11.021 -10.307 17.656 1.00 92.88 103 CYS A C 1
ATOM 837 O O . CYS A 1 103 ? -12.037 -10.535 18.313 1.00 92.88 103 CYS A O 1
ATOM 839 N N . ARG A 1 104 ? -9.952 -9.701 18.181 1.00 94.00 104 ARG A N 1
ATOM 840 C CA . ARG A 1 104 ? -9.856 -9.326 19.594 1.00 94.00 104 ARG A CA 1
ATOM 841 C C . ARG A 1 104 ? -10.919 -8.305 20.005 1.00 94.00 104 ARG A C 1
ATOM 843 O O . ARG A 1 104 ? -11.469 -8.403 21.099 1.00 94.00 104 ARG A O 1
ATOM 850 N N . ILE A 1 105 ? -11.242 -7.341 19.141 1.00 93.88 105 ILE A N 1
ATOM 851 C CA . ILE A 1 105 ? -12.343 -6.404 19.399 1.00 93.88 105 ILE A CA 1
ATOM 852 C C . ILE A 1 105 ? -13.686 -7.128 19.442 1.00 93.88 105 ILE A C 1
ATOM 854 O O . ILE A 1 105 ? -14.484 -6.858 20.338 1.00 93.88 105 ILE A O 1
ATOM 858 N N . HIS A 1 106 ? -13.947 -8.046 18.512 1.00 92.75 106 HIS A N 1
ATOM 859 C CA . HIS A 1 106 ? -15.188 -8.821 18.527 1.00 92.75 106 HIS A CA 1
ATOM 860 C C . HIS A 1 106 ? -15.353 -9.633 19.818 1.00 92.75 106 HIS A C 1
ATOM 862 O O . HIS A 1 106 ? -16.442 -9.648 20.398 1.00 92.75 106 HIS A O 1
ATOM 868 N N . GLU A 1 107 ? -14.276 -10.257 20.295 1.00 93.56 107 GLU A N 1
ATOM 869 C CA . GLU A 1 107 ? -14.260 -10.976 21.572 1.00 93.56 107 GLU A CA 1
ATOM 870 C C . GLU A 1 107 ? -14.566 -10.038 22.746 1.00 93.56 107 GLU A C 1
ATOM 872 O O . GLU A 1 107 ? -15.479 -10.311 23.525 1.00 93.56 107 GLU A O 1
ATOM 877 N N . LEU A 1 108 ? -13.884 -8.891 22.835 1.00 93.19 108 LEU A N 1
ATOM 878 C CA . LEU A 1 108 ? -14.111 -7.911 23.903 1.00 93.19 108 LEU A CA 1
ATOM 879 C C . LEU A 1 108 ? -15.533 -7.341 23.893 1.00 93.19 108 LEU A C 1
ATOM 881 O O . LEU A 1 108 ? -16.154 -7.233 24.946 1.00 93.19 108 LEU A O 1
ATOM 885 N N . ILE A 1 109 ? -16.077 -7.007 22.719 1.00 93.19 109 ILE A N 1
ATOM 886 C CA . ILE A 1 109 ? -17.466 -6.537 22.601 1.00 93.19 109 ILE A CA 1
ATOM 887 C C . ILE A 1 109 ? -18.435 -7.603 23.123 1.00 93.19 109 ILE A C 1
ATOM 889 O O . ILE A 1 109 ? -19.381 -7.268 23.834 1.00 93.19 109 ILE A O 1
ATOM 893 N N . THR A 1 110 ? -18.181 -8.878 22.817 1.00 92.62 110 THR A N 1
ATOM 894 C CA . THR A 1 110 ? -19.012 -9.991 23.296 1.00 92.62 110 THR A CA 1
ATOM 895 C C . THR A 1 110 ? -18.955 -10.103 24.820 1.00 92.62 110 THR A C 1
ATOM 897 O O . THR A 1 110 ? -20.004 -10.158 25.460 1.00 92.62 110 THR A O 1
ATOM 900 N N . VAL A 1 111 ? -17.757 -10.052 25.414 1.00 91.44 111 VAL A N 1
ATOM 901 C CA . VAL A 1 111 ? -17.561 -10.078 26.877 1.00 91.44 111 VAL A CA 1
ATOM 902 C C . VAL A 1 111 ? -18.274 -8.908 27.562 1.00 91.44 111 VAL A C 1
ATOM 904 O O . VAL A 1 111 ? -18.925 -9.083 28.597 1.00 91.44 111 VAL A O 1
ATOM 907 N N . VAL A 1 112 ? -18.204 -7.713 26.974 1.00 90.94 112 VAL A N 1
ATOM 908 C CA . VAL A 1 112 ? -18.898 -6.528 27.491 1.00 90.94 112 VAL A CA 1
ATOM 909 C C . VAL A 1 112 ? -20.418 -6.701 27.416 1.00 90.94 112 VAL A C 1
ATOM 911 O O . VAL A 1 112 ? -21.113 -6.459 28.405 1.00 90.94 112 VAL A O 1
ATOM 914 N N . ASP A 1 113 ? -20.953 -7.142 26.275 1.00 90.75 113 ASP A N 1
ATOM 915 C CA . ASP A 1 113 ? -22.393 -7.367 26.108 1.00 90.75 113 ASP A CA 1
ATOM 916 C C . ASP A 1 113 ? -22.915 -8.483 27.038 1.00 90.75 113 ASP A C 1
ATOM 918 O O . ASP A 1 113 ? -24.058 -8.417 27.494 1.00 90.75 113 ASP A O 1
ATOM 922 N N . GLU A 1 114 ? -22.105 -9.496 27.356 1.00 90.00 114 GLU A N 1
ATOM 923 C CA . GLU A 1 114 ? -22.423 -10.511 28.369 1.00 90.00 114 GLU A CA 1
ATOM 924 C C . GLU A 1 114 ? -22.400 -9.946 29.789 1.00 90.00 114 GLU A C 1
ATOM 926 O O . GLU A 1 114 ? -23.304 -10.233 30.576 1.00 90.00 114 GLU A O 1
ATOM 931 N N . SER A 1 115 ? -21.427 -9.089 30.101 1.00 89.62 115 SER A N 1
ATOM 932 C CA . SER A 1 115 ? -21.314 -8.441 31.411 1.00 89.62 115 SER A CA 1
ATOM 933 C C . SER A 1 115 ? -22.556 -7.619 31.752 1.00 89.62 115 SER A C 1
ATOM 935 O O . SER A 1 115 ? -23.004 -7.636 32.896 1.00 89.62 115 SER A O 1
ATOM 937 N N . PHE A 1 116 ? -23.172 -6.967 30.762 1.00 86.94 116 PHE A N 1
ATOM 938 C CA . PHE A 1 116 ? -24.425 -6.226 30.945 1.00 86.94 116 PHE A CA 1
ATOM 939 C C . PHE A 1 116 ? -25.657 -7.099 31.226 1.00 86.94 116 PHE A C 1
ATOM 941 O O . PHE A 1 116 ? -26.686 -6.566 31.637 1.00 86.94 116 PHE A O 1
ATOM 948 N N . LYS A 1 117 ? -25.589 -8.419 31.011 1.00 88.50 117 LYS A N 1
ATOM 949 C CA . LYS A 1 117 ? -26.695 -9.351 31.303 1.00 88.50 117 LYS A CA 1
ATOM 950 C C . LYS A 1 117 ? -26.656 -9.885 32.738 1.00 88.50 117 LYS A C 1
ATOM 952 O O . LYS A 1 117 ? -27.598 -10.555 33.154 1.00 88.50 117 LYS A O 1
ATOM 957 N N . LEU A 1 118 ? -25.572 -9.638 33.473 1.00 86.50 118 LEU A N 1
ATOM 958 C CA . LEU A 1 118 ? -25.398 -10.104 34.846 1.00 86.50 118 LEU A CA 1
ATOM 959 C C . LEU A 1 118 ? -26.141 -9.192 35.831 1.00 86.50 118 LEU A C 1
ATOM 961 O O . LEU A 1 118 ? -26.146 -7.975 35.672 1.00 86.50 118 LEU A O 1
ATOM 965 N N . GLU A 1 119 ? -26.709 -9.772 36.894 1.00 79.06 119 GLU A N 1
ATOM 966 C CA . GLU A 1 119 ? -27.387 -9.007 37.958 1.00 79.06 119 GLU A CA 1
ATOM 967 C C . GLU A 1 119 ? -26.434 -8.057 38.704 1.00 79.06 119 GLU A C 1
ATOM 969 O O . GLU A 1 119 ? -26.839 -6.973 39.112 1.00 79.06 119 GLU A O 1
ATOM 974 N N . ASN A 1 120 ? -25.160 -8.442 38.851 1.00 81.81 120 ASN A N 1
ATOM 975 C CA . ASN A 1 120 ? -24.127 -7.654 39.525 1.00 81.81 120 ASN A CA 1
ATOM 976 C C . ASN A 1 120 ? -22.961 -7.379 38.574 1.00 81.81 120 ASN A C 1
ATOM 978 O O . ASN A 1 120 ? -22.006 -8.153 38.486 1.00 81.81 120 ASN A O 1
ATOM 982 N N . VAL A 1 121 ? -23.045 -6.263 37.858 1.00 85.88 121 VAL A N 1
ATOM 983 C CA . VAL A 1 121 ? -22.029 -5.863 36.882 1.00 85.88 121 VAL A CA 1
ATOM 984 C C . VAL A 1 121 ? -20.764 -5.366 37.589 1.00 85.88 121 VAL A C 1
ATOM 986 O O . VAL A 1 121 ? -20.812 -4.476 38.440 1.00 85.88 121 VAL A O 1
ATOM 989 N N . ASN A 1 122 ? -19.603 -5.911 37.215 1.00 88.06 122 ASN A N 1
ATOM 990 C CA . ASN A 1 122 ? -18.319 -5.453 37.739 1.00 88.06 122 ASN A CA 1
ATOM 991 C C . ASN A 1 122 ? -17.870 -4.164 37.032 1.00 88.06 122 ASN A C 1
ATOM 993 O O . ASN A 1 122 ? -17.358 -4.178 35.913 1.00 88.06 122 ASN A O 1
ATOM 997 N N . MET A 1 123 ? -18.017 -3.041 37.733 1.00 86.75 123 MET A N 1
ATOM 998 C CA . MET A 1 123 ? -17.702 -1.704 37.220 1.00 86.75 123 MET A CA 1
ATOM 999 C C . MET A 1 123 ? -16.220 -1.510 36.886 1.00 86.75 123 MET A C 1
ATOM 1001 O O . MET A 1 123 ? -15.890 -0.820 35.922 1.00 86.75 123 MET A O 1
ATOM 1005 N N . ALA A 1 124 ? -15.324 -2.110 37.675 1.00 88.12 124 ALA A N 1
ATOM 1006 C CA . ALA A 1 124 ? -13.888 -2.015 37.437 1.00 88.12 124 ALA A CA 1
ATOM 1007 C C . ALA A 1 124 ? -13.483 -2.803 36.184 1.00 88.12 124 ALA A C 1
ATOM 1009 O O . ALA A 1 124 ? -12.671 -2.314 35.402 1.00 88.12 124 ALA A O 1
ATOM 1010 N N . ALA A 1 125 ? -14.095 -3.974 35.968 1.00 89.69 125 ALA A N 1
ATOM 1011 C CA . ALA A 1 125 ? -13.893 -4.771 34.759 1.00 89.69 125 ALA A CA 1
ATOM 1012 C C . ALA A 1 125 ? -14.385 -4.024 33.509 1.00 89.69 125 ALA A C 1
ATOM 1014 O O . ALA A 1 125 ? -13.606 -3.827 32.587 1.00 89.69 125 ALA A O 1
ATOM 1015 N N . LEU A 1 126 ? -15.602 -3.464 33.528 1.00 89.94 126 LEU A N 1
ATOM 1016 C CA . LEU A 1 126 ? -16.116 -2.672 32.400 1.00 89.94 126 LEU A CA 1
ATOM 1017 C C . LEU A 1 126 ? -15.234 -1.466 32.052 1.00 89.94 126 LEU A C 1
ATOM 1019 O O . LEU A 1 126 ? -15.084 -1.102 30.884 1.00 89.94 126 LEU A O 1
ATOM 1023 N N . GLN A 1 127 ? -14.664 -0.809 33.063 1.00 91.38 127 GLN A N 1
ATOM 1024 C CA . GLN A 1 127 ? -13.757 0.312 32.841 1.00 91.38 127 GLN A CA 1
ATOM 1025 C C . GLN A 1 127 ? -12.429 -0.143 32.217 1.00 91.38 127 GLN A C 1
ATOM 1027 O O . GLN A 1 127 ? -11.863 0.601 31.410 1.00 91.38 127 GLN A O 1
ATOM 1032 N N . LEU A 1 128 ? -11.946 -1.340 32.563 1.00 92.56 128 LEU A N 1
ATOM 1033 C CA . LEU A 1 128 ? -10.783 -1.959 31.930 1.00 92.56 128 LEU A CA 1
ATOM 1034 C C . LEU A 1 128 ? -11.093 -2.331 30.475 1.00 92.56 128 LEU A C 1
ATOM 1036 O O . LEU A 1 128 ? -10.382 -1.877 29.582 1.00 92.56 128 LEU A O 1
ATOM 1040 N N . ASP A 1 129 ? -12.209 -3.019 30.227 1.00 92.31 129 ASP A N 1
ATOM 1041 C CA . ASP A 1 129 ? -12.635 -3.430 28.882 1.00 92.31 129 ASP A CA 1
ATOM 1042 C C . ASP A 1 129 ? -12.807 -2.224 27.948 1.00 92.31 129 ASP A C 1
ATOM 1044 O O . ASP A 1 129 ? -12.393 -2.245 26.789 1.00 92.31 129 ASP A O 1
ATOM 1048 N N . LYS A 1 130 ? -13.361 -1.116 28.460 1.00 92.69 130 LYS A N 1
ATOM 1049 C CA . LYS A 1 130 ? -13.450 0.154 27.725 1.00 92.69 130 LYS A CA 1
ATOM 1050 C C . LYS A 1 130 ? -12.074 0.673 27.303 1.00 92.69 130 LYS A C 1
ATOM 1052 O O . LYS A 1 130 ? -11.925 1.164 26.183 1.00 92.69 130 LYS A O 1
ATOM 1057 N N . ASN A 1 131 ? -11.099 0.640 28.209 1.00 92.81 131 ASN A N 1
ATOM 1058 C CA . ASN A 1 131 ? -9.753 1.129 27.927 1.00 92.81 131 ASN A CA 1
ATOM 1059 C C . ASN A 1 131 ? -9.054 0.230 26.897 1.00 92.81 131 ASN A C 1
ATOM 1061 O O . ASN A 1 131 ? -8.419 0.749 25.978 1.00 92.81 131 ASN A O 1
ATOM 1065 N N . ASP A 1 132 ? -9.237 -1.086 27.002 1.00 93.25 132 ASP A N 1
ATOM 1066 C CA . ASP A 1 132 ? -8.700 -2.066 26.057 1.00 93.25 132 ASP A CA 1
ATOM 1067 C C . ASP A 1 132 ? -9.309 -1.890 24.660 1.00 93.25 132 ASP A C 1
ATOM 1069 O O . ASP A 1 132 ? -8.572 -1.804 23.675 1.00 93.25 132 ASP A O 1
ATOM 1073 N N . LEU A 1 133 ? -10.634 -1.727 24.563 1.00 93.88 133 LEU A N 1
ATOM 1074 C CA . LEU A 1 133 ? -11.324 -1.423 23.304 1.00 93.88 133 LEU A CA 1
ATOM 1075 C C . LEU A 1 133 ? -10.770 -0.156 22.640 1.00 93.88 133 LEU A C 1
ATOM 1077 O O . LEU A 1 133 ? -10.508 -0.153 21.437 1.00 93.88 133 LEU A O 1
ATOM 1081 N N . GLN A 1 134 ? -10.559 0.914 23.412 1.00 94.00 134 GLN A N 1
ATOM 1082 C CA . GLN A 1 134 ? -9.999 2.160 22.886 1.00 94.00 134 GLN A CA 1
ATOM 1083 C C . GLN A 1 134 ? -8.542 1.989 22.435 1.00 94.00 134 GLN A C 1
ATOM 1085 O O . GLN A 1 134 ? -8.144 2.551 21.413 1.00 94.00 134 GLN A O 1
ATOM 1090 N N . SER A 1 135 ? -7.746 1.222 23.183 1.00 95.31 135 SER A N 1
ATOM 1091 C CA . SER A 1 135 ? -6.350 0.953 22.844 1.00 95.31 135 SER A CA 1
ATOM 1092 C C . SER A 1 135 ? -6.233 0.185 21.527 1.00 95.31 135 SER A C 1
ATOM 1094 O O . SER A 1 135 ? -5.471 0.602 20.655 1.00 95.31 135 SER A O 1
ATOM 1096 N N . ILE A 1 136 ? -7.019 -0.880 21.349 1.00 92.06 136 ILE A N 1
ATOM 1097 C CA . ILE A 1 136 ? -6.981 -1.699 20.130 1.00 92.06 136 ILE A CA 1
ATOM 1098 C C . ILE A 1 136 ? -7.534 -0.918 18.933 1.00 92.06 136 ILE A C 1
ATOM 1100 O O . ILE A 1 136 ? -6.964 -0.986 17.847 1.00 92.06 136 ILE A O 1
ATOM 1104 N N . LEU A 1 137 ? -8.579 -0.104 19.127 1.00 93.69 137 LEU A N 1
ATOM 1105 C CA . LEU A 1 137 ? -9.110 0.769 18.076 1.00 93.69 137 LEU A CA 1
ATOM 1106 C C . LEU A 1 137 ? -8.031 1.694 17.497 1.00 93.69 137 LEU A C 1
ATOM 1108 O O . LEU A 1 137 ? -7.927 1.833 16.280 1.00 93.69 137 LEU A O 1
ATOM 1112 N N . ASN A 1 138 ? -7.202 2.293 18.355 1.00 93.56 138 ASN A N 1
ATOM 1113 C CA . ASN A 1 138 ? -6.111 3.156 17.905 1.00 93.56 138 ASN A CA 1
ATOM 1114 C C . ASN A 1 138 ? -5.084 2.373 17.064 1.00 93.56 138 ASN A C 1
ATOM 1116 O O . ASN A 1 138 ? -4.652 2.859 16.021 1.00 93.56 138 ASN A O 1
ATOM 1120 N N . ILE A 1 139 ? -4.748 1.141 17.470 1.00 93.06 139 ILE A N 1
ATOM 1121 C CA . ILE A 1 139 ? -3.829 0.261 16.727 1.00 93.06 139 ILE A CA 1
ATOM 1122 C C . ILE A 1 139 ? -4.396 -0.088 15.343 1.00 93.06 139 ILE A C 1
ATOM 1124 O O . ILE A 1 139 ? -3.665 -0.049 14.352 1.00 93.06 139 ILE A O 1
ATOM 1128 N N . ILE A 1 140 ? -5.696 -0.385 15.253 1.00 93.62 140 ILE A N 1
ATOM 1129 C CA . ILE A 1 140 ? -6.368 -0.660 13.976 1.00 93.62 140 ILE A CA 1
ATOM 1130 C C . ILE A 1 140 ? -6.287 0.555 13.050 1.00 93.62 140 ILE A C 1
ATOM 1132 O O . ILE A 1 140 ? -5.924 0.401 11.884 1.00 93.62 140 ILE A O 1
ATOM 1136 N N . CYS A 1 141 ? -6.569 1.758 13.556 1.00 92.88 141 CYS A N 1
ATOM 1137 C CA . CYS A 1 141 ? -6.460 2.990 12.772 1.00 92.88 141 CYS A CA 1
ATOM 1138 C C . CYS A 1 141 ? -5.034 3.200 12.238 1.00 92.88 141 CYS A C 1
ATOM 1140 O O . CYS A 1 141 ? -4.855 3.469 11.047 1.00 92.88 141 CYS A O 1
ATOM 1142 N N . ASP A 1 142 ? -4.018 3.008 13.082 1.00 93.44 142 ASP A N 1
ATOM 1143 C CA . ASP A 1 142 ? -2.612 3.131 12.684 1.00 93.44 142 ASP A CA 1
ATOM 1144 C C . ASP A 1 142 ? -2.222 2.090 11.627 1.00 93.44 142 ASP A C 1
ATOM 1146 O O . ASP A 1 142 ? -1.518 2.397 10.660 1.00 93.44 142 ASP A O 1
ATOM 1150 N N . ASN A 1 143 ? -2.672 0.846 11.789 1.00 93.00 143 ASN A N 1
ATOM 1151 C CA . ASN A 1 143 ? -2.389 -0.225 10.840 1.00 93.00 143 ASN A CA 1
ATOM 1152 C C . ASN A 1 143 ? -3.126 -0.020 9.510 1.00 93.00 143 ASN A C 1
ATOM 1154 O O . ASN A 1 143 ? -2.541 -0.286 8.461 1.00 93.00 143 ASN A O 1
ATOM 1158 N N . MET A 1 144 ? -4.345 0.526 9.516 1.00 93.62 144 MET A N 1
ATOM 1159 C CA . MET A 1 144 ? -5.044 0.911 8.286 1.00 93.62 144 MET A CA 1
ATOM 1160 C C . MET A 1 144 ? -4.341 2.046 7.548 1.00 93.62 144 MET A C 1
ATOM 1162 O O . MET A 1 144 ? -4.190 1.976 6.329 1.00 93.62 144 MET A O 1
ATOM 1166 N N . ALA A 1 145 ? -3.847 3.058 8.266 1.00 91.81 145 ALA A N 1
ATOM 1167 C CA . ALA A 1 145 ? -3.071 4.136 7.659 1.00 91.81 145 ALA A CA 1
ATOM 1168 C C . ALA A 1 145 ? -1.780 3.609 7.005 1.00 91.81 145 ALA A C 1
ATOM 1170 O O . ALA A 1 145 ? -1.443 4.001 5.886 1.00 91.81 145 ALA A O 1
ATOM 1171 N N . LYS A 1 146 ? -1.082 2.675 7.667 1.00 90.88 146 LYS A N 1
ATOM 1172 C CA . LYS A 1 146 ? 0.091 1.988 7.095 1.00 90.88 146 LYS A CA 1
ATOM 1173 C C . LYS A 1 146 ? -0.277 1.131 5.889 1.00 90.88 146 LYS A C 1
ATOM 1175 O O . LYS A 1 146 ? 0.454 1.123 4.910 1.00 90.88 146 LYS A O 1
ATOM 1180 N N . LEU A 1 147 ? -1.394 0.409 5.933 1.00 91.19 147 LEU A N 1
ATOM 1181 C CA . LEU A 1 147 ? -1.818 -0.414 4.803 1.00 91.19 147 LEU A CA 1
ATOM 1182 C C . LEU A 1 147 ? -2.133 0.453 3.575 1.00 91.19 147 LEU A C 1
ATOM 1184 O O . LEU A 1 147 ? -1.707 0.124 2.469 1.00 91.19 147 LEU A O 1
ATOM 1188 N N . GLY A 1 148 ? -2.785 1.599 3.791 1.00 88.25 148 GLY A N 1
ATOM 1189 C CA . GLY A 1 148 ? -3.071 2.592 2.755 1.00 88.25 148 GLY A CA 1
ATOM 1190 C C . GLY A 1 148 ? -1.830 3.205 2.101 1.00 88.25 148 GLY A C 1
ATOM 1191 O O . GLY A 1 148 ? -1.897 3.613 0.946 1.00 88.25 148 GLY A O 1
ATOM 1192 N N . SER A 1 149 ? -0.686 3.249 2.793 1.00 87.69 149 SER A N 1
ATOM 1193 C CA . SER A 1 149 ? 0.572 3.730 2.205 1.00 87.69 149 SER A CA 1
ATOM 1194 C C . SER A 1 149 ? 1.342 2.656 1.427 1.00 87.69 149 SER A C 1
ATOM 1196 O O . SER A 1 149 ? 2.272 2.988 0.690 1.00 87.69 149 SER A O 1
ATOM 1198 N N . ILE A 1 150 ? 0.966 1.381 1.572 1.00 86.75 150 ILE A N 1
ATOM 1199 C CA . ILE A 1 150 ? 1.663 0.241 0.962 1.00 86.75 150 ILE A CA 1
ATOM 1200 C C . ILE A 1 150 ? 0.886 -0.322 -0.236 1.00 86.75 150 ILE A C 1
ATOM 1202 O O . ILE A 1 150 ? 1.498 -0.712 -1.235 1.00 86.75 150 ILE A O 1
ATOM 1206 N N . GLU A 1 151 ? -0.444 -0.378 -0.152 1.00 86.00 151 GLU A N 1
ATOM 1207 C CA . GLU A 1 151 ? -1.295 -1.020 -1.155 1.00 86.00 151 GLU A CA 1
ATOM 1208 C C . GLU A 1 151 ? -2.085 -0.039 -2.023 1.00 86.00 151 GLU A C 1
ATOM 1210 O O . GLU A 1 151 ? -2.313 1.118 -1.685 1.00 86.00 151 GLU A O 1
ATOM 1215 N N . THR A 1 152 ? -2.519 -0.529 -3.186 1.00 83.12 152 THR A N 1
ATOM 1216 C CA . THR A 1 152 ? -3.415 0.206 -4.085 1.00 83.12 152 THR A CA 1
ATOM 1217 C C . THR A 1 152 ? -4.784 0.408 -3.446 1.00 83.12 152 THR A C 1
ATOM 1219 O O . THR A 1 152 ? -5.275 -0.495 -2.767 1.00 83.12 152 THR A O 1
ATOM 1222 N N . GLN A 1 153 ? -5.454 1.514 -3.781 1.00 81.50 153 GLN A N 1
ATOM 1223 C CA . GLN A 1 153 ? -6.770 1.852 -3.234 1.00 81.50 153 GLN A CA 1
ATOM 1224 C C . GLN A 1 153 ? -7.798 0.713 -3.354 1.00 81.50 153 GLN A C 1
ATOM 1226 O O . GLN A 1 153 ? -8.505 0.438 -2.393 1.00 81.50 153 GLN A O 1
A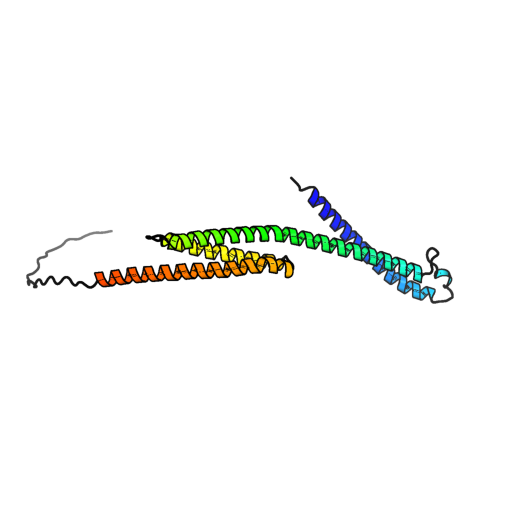TOM 1231 N N . GLU A 1 154 ? -7.852 -0.003 -4.482 1.00 83.25 154 GLU A N 1
ATOM 1232 C CA . GLU A 1 154 ? -8.777 -1.138 -4.656 1.00 83.25 154 GLU A CA 1
ATOM 1233 C C . GLU A 1 154 ? -8.563 -2.259 -3.632 1.00 83.25 154 GLU A C 1
ATOM 1235 O O . GLU A 1 154 ? -9.529 -2.817 -3.118 1.00 83.25 154 GLU A O 1
ATOM 1240 N N . GLN A 1 155 ? -7.310 -2.579 -3.303 1.00 81.31 155 GLN A N 1
ATOM 1241 C CA . GLN A 1 155 ? -6.989 -3.626 -2.327 1.00 81.31 155 GLN A CA 1
ATOM 1242 C C . GLN A 1 155 ? -7.277 -3.179 -0.892 1.00 81.31 155 GLN A C 1
ATOM 1244 O O . GLN A 1 155 ? -7.731 -3.983 -0.080 1.00 81.31 155 GLN A O 1
ATOM 1249 N N . VAL A 1 156 ? -7.067 -1.894 -0.597 1.00 86.19 156 VAL A N 1
ATOM 1250 C CA . VAL A 1 156 ? -7.373 -1.293 0.708 1.00 86.19 156 VAL A CA 1
ATOM 1251 C C . VAL A 1 156 ? -8.885 -1.252 0.944 1.00 86.19 156 VAL A C 1
ATOM 1253 O O . VAL A 1 156 ? -9.332 -1.590 2.040 1.00 86.19 156 VAL A O 1
ATOM 1256 N N . ASN A 1 157 ? -9.676 -0.932 -0.087 1.00 88.12 157 ASN A N 1
ATO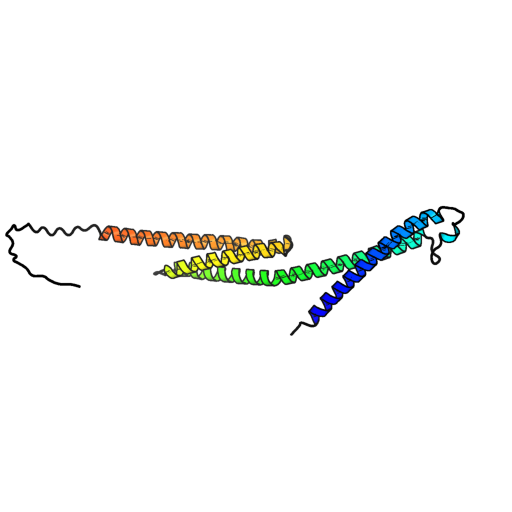M 1257 C CA . ASN A 1 157 ? -11.138 -0.852 -0.000 1.00 88.12 157 ASN A CA 1
ATOM 1258 C C . ASN A 1 157 ? -11.774 -2.154 0.522 1.00 88.12 157 ASN A C 1
ATOM 1260 O O . ASN A 1 157 ? -12.720 -2.094 1.302 1.00 88.12 157 ASN A O 1
ATOM 1264 N N . LEU A 1 158 ? -11.228 -3.320 0.150 1.00 85.12 158 LEU A N 1
ATOM 1265 C CA . LEU A 1 158 ? -11.739 -4.627 0.591 1.00 85.12 158 LEU A CA 1
ATOM 1266 C C . LEU A 1 158 ? -11.671 -4.825 2.112 1.00 85.12 158 LEU A C 1
ATOM 1268 O O . LEU A 1 158 ? -12.520 -5.503 2.678 1.00 85.12 158 LEU A O 1
ATOM 1272 N N . ILE A 1 159 ? -10.653 -4.263 2.767 1.00 86.69 159 ILE A N 1
ATOM 1273 C CA . ILE A 1 159 ? -10.451 -4.380 4.222 1.00 86.69 159 ILE A CA 1
ATOM 1274 C C . ILE A 1 159 ? -11.102 -3.199 4.950 1.00 86.69 159 ILE A C 1
ATOM 1276 O O . ILE A 1 159 ? -11.534 -3.317 6.097 1.00 86.69 159 ILE A O 1
ATOM 1280 N N . GLN A 1 160 ? -11.206 -2.055 4.277 1.00 90.94 160 GLN A N 1
ATOM 1281 C CA . GLN A 1 160 ? -11.726 -0.824 4.854 1.00 90.94 160 GLN A CA 1
ATOM 1282 C C . GLN A 1 160 ? -13.184 -0.946 5.313 1.00 90.94 160 GLN A C 1
ATOM 1284 O O . GLN A 1 160 ? -13.513 -0.458 6.390 1.00 90.94 160 GLN A O 1
ATOM 1289 N N . GLU A 1 161 ? -14.041 -1.642 4.562 1.00 89.62 161 GLU A N 1
ATOM 1290 C CA . GLU A 1 161 ? -15.447 -1.825 4.953 1.00 89.62 161 GLU A CA 1
ATOM 1291 C C . GLU A 1 161 ? -15.600 -2.572 6.289 1.00 89.62 161 GLU A C 1
ATOM 1293 O O . GLU A 1 161 ? -16.418 -2.188 7.133 1.00 89.62 161 GLU A O 1
ATOM 1298 N N . GLU A 1 162 ? -14.792 -3.616 6.500 1.00 88.62 162 GLU A N 1
ATOM 1299 C CA . GLU A 1 162 ? -14.774 -4.396 7.742 1.00 88.62 162 GLU A CA 1
ATOM 1300 C C . GLU A 1 162 ? -14.281 -3.537 8.913 1.00 88.62 162 GLU A C 1
ATOM 1302 O O . GLU A 1 162 ? -14.916 -3.487 9.972 1.00 88.62 162 GLU A O 1
ATOM 1307 N N . VAL A 1 163 ? -13.200 -2.783 8.704 1.00 92.75 163 VAL A N 1
ATOM 1308 C CA . VAL A 1 163 ? -12.667 -1.876 9.726 1.00 92.75 163 VAL A CA 1
ATOM 1309 C C . VAL A 1 163 ? -13.673 -0.781 10.083 1.00 92.75 163 VAL A C 1
ATOM 1311 O O . VAL A 1 163 ? -13.909 -0.538 11.266 1.00 92.75 163 VAL A O 1
ATOM 1314 N N . ASP A 1 164 ? -14.347 -0.174 9.109 1.00 92.69 164 ASP A N 1
ATOM 1315 C CA . ASP A 1 164 ? -15.360 0.856 9.356 1.00 92.69 164 ASP A CA 1
ATOM 1316 C C . ASP A 1 164 ? -16.567 0.308 10.136 1.00 92.69 164 ASP A C 1
ATOM 1318 O O . ASP A 1 164 ? -17.167 1.000 10.971 1.00 92.69 164 ASP A O 1
ATOM 1322 N N . ALA A 1 165 ? -16.966 -0.943 9.886 1.00 90.94 165 ALA A N 1
ATOM 1323 C CA . ALA A 1 165 ? -17.987 -1.618 10.686 1.00 90.94 165 ALA A CA 1
ATOM 1324 C C . ALA A 1 165 ? -17.540 -1.785 12.149 1.00 90.94 165 ALA A C 1
ATOM 1326 O O . ALA A 1 165 ? -18.311 -1.489 13.068 1.00 90.94 165 ALA A O 1
ATOM 1327 N N . ILE A 1 166 ? -16.284 -2.171 12.369 1.00 90.75 166 ILE A N 1
ATOM 1328 C CA . ILE A 1 166 ? -15.715 -2.384 13.704 1.00 90.75 166 ILE A CA 1
ATOM 1329 C C . ILE A 1 166 ? -15.547 -1.079 14.466 1.00 90.75 166 ILE A C 1
ATOM 1331 O O . ILE A 1 166 ? -15.958 -0.999 15.623 1.00 90.75 166 ILE A O 1
ATOM 1335 N N . ILE A 1 167 ? -15.040 -0.031 13.819 1.00 91.75 167 ILE A N 1
ATOM 1336 C CA . ILE A 1 167 ? -14.927 1.304 14.411 1.00 91.75 167 ILE A CA 1
ATOM 1337 C C . ILE A 1 167 ? -16.293 1.747 14.959 1.00 91.75 167 ILE A C 1
ATOM 1339 O O . ILE A 1 167 ? -16.409 2.159 16.117 1.00 91.75 167 ILE A O 1
ATOM 1343 N N . ARG A 1 168 ? -17.362 1.590 14.165 1.00 93.31 168 ARG A N 1
ATOM 1344 C CA . ARG A 1 168 ? -18.735 1.904 14.600 1.00 93.31 168 ARG A CA 1
ATOM 1345 C C . ARG A 1 168 ? -19.185 1.045 15.784 1.00 93.31 168 ARG A C 1
ATOM 1347 O O . ARG A 1 168 ? -19.789 1.575 16.719 1.00 93.31 168 ARG A O 1
ATOM 1354 N N . ALA A 1 169 ? -18.900 -0.256 15.762 1.00 90.81 169 ALA A N 1
ATOM 1355 C CA . ALA A 1 169 ? -19.253 -1.168 16.849 1.00 90.81 169 ALA A CA 1
ATOM 1356 C C . ALA A 1 169 ? -18.556 -0.787 18.168 1.00 90.81 169 ALA A C 1
ATOM 1358 O O . ALA A 1 169 ? -19.214 -0.700 19.208 1.00 90.81 169 ALA A O 1
ATOM 1359 N N . VAL A 1 170 ? -17.262 -0.464 18.116 1.00 92.19 170 VAL A N 1
ATOM 1360 C CA . VAL A 1 170 ? -16.470 -0.038 19.279 1.00 92.19 170 VAL A CA 1
ATOM 1361 C C . VAL A 1 170 ? -17.008 1.257 19.867 1.00 92.19 170 VAL A C 1
ATOM 1363 O O . VAL A 1 170 ? -17.254 1.318 21.072 1.00 92.19 170 VAL A O 1
ATOM 1366 N N . TYR A 1 171 ? -17.255 2.280 19.043 1.00 92.69 171 TYR A N 1
ATOM 1367 C CA . TYR A 1 171 ? -17.809 3.545 19.533 1.00 92.69 171 TYR A CA 1
ATOM 1368 C C . TYR A 1 171 ? -19.165 3.353 20.215 1.00 92.69 171 TYR A C 1
ATOM 1370 O O . TYR A 1 171 ? -19.413 3.929 21.278 1.00 92.69 171 TYR A O 1
ATOM 1378 N N . ASN A 1 172 ? -20.029 2.509 19.648 1.00 92.19 172 ASN A N 1
ATOM 1379 C CA . ASN A 1 172 ? -21.304 2.165 20.270 1.00 92.19 172 ASN A CA 1
ATOM 1380 C C . ASN A 1 172 ? -21.109 1.455 21.617 1.00 92.19 172 ASN A C 1
ATOM 1382 O O . ASN A 1 172 ? -21.792 1.799 22.584 1.00 92.19 172 ASN A O 1
ATOM 1386 N N . CYS A 1 173 ? -20.169 0.512 21.699 1.00 90.88 173 CYS A N 1
ATOM 1387 C CA . CYS A 1 173 ? -19.848 -0.221 22.921 1.00 90.88 173 CYS A CA 1
ATOM 1388 C C . CYS A 1 173 ? -19.308 0.711 24.018 1.00 90.88 173 CYS A C 1
ATOM 1390 O O . CYS A 1 173 ? -19.858 0.766 25.117 1.00 90.88 173 CYS A O 1
ATOM 1392 N N . ILE A 1 174 ? -18.314 1.543 23.698 1.00 91.81 174 ILE A N 1
ATOM 1393 C CA . ILE A 1 174 ? -17.754 2.542 24.620 1.00 91.81 174 ILE A CA 1
ATOM 1394 C C . ILE A 1 174 ? -18.841 3.505 25.111 1.00 91.81 174 ILE A C 1
ATOM 1396 O O . ILE A 1 174 ? -18.887 3.840 26.297 1.00 91.81 174 ILE A O 1
ATOM 1400 N N . ARG A 1 175 ? -19.748 3.934 24.224 1.00 92.06 175 ARG A N 1
ATOM 1401 C CA . ARG A 1 175 ? -20.876 4.794 24.601 1.00 92.06 175 ARG A CA 1
ATOM 1402 C C . ARG A 1 175 ? -21.803 4.110 25.607 1.00 92.06 175 ARG A C 1
ATOM 1404 O O . ARG A 1 175 ? -22.167 4.749 26.591 1.00 92.06 175 ARG A O 1
ATOM 1411 N N . LYS A 1 176 ? -22.161 2.838 25.386 1.00 91.38 176 LYS A N 1
ATOM 1412 C CA . LYS A 1 176 ? -22.972 2.051 26.334 1.00 91.38 176 LYS A CA 1
ATOM 1413 C C . LYS A 1 176 ? -22.296 1.967 27.706 1.00 91.38 176 LYS A C 1
ATOM 1415 O O . LYS A 1 176 ? -22.939 2.263 28.708 1.00 91.38 176 LYS A O 1
ATOM 1420 N N . ILE A 1 177 ? -20.999 1.642 27.743 1.00 91.38 177 ILE A N 1
ATOM 1421 C CA . ILE A 1 177 ? -20.226 1.576 28.994 1.00 91.38 177 ILE A CA 1
ATOM 1422 C C . ILE A 1 177 ? -20.262 2.919 29.724 1.00 91.38 177 ILE A C 1
ATOM 1424 O O . ILE A 1 177 ? -20.585 2.967 30.906 1.00 91.38 177 ILE A O 1
ATOM 1428 N N . ASN A 1 178 ? -19.990 4.024 29.026 1.00 90.94 178 ASN A N 1
ATOM 1429 C CA . ASN A 1 178 ? -19.996 5.354 29.637 1.00 90.94 178 ASN A CA 1
ATOM 1430 C C . ASN A 1 178 ? -21.346 5.727 30.256 1.00 90.94 178 ASN A C 1
ATOM 1432 O O . ASN A 1 178 ? -21.370 6.269 31.360 1.00 90.94 178 ASN A O 1
ATOM 1436 N N . LEU A 1 179 ? -22.448 5.444 29.555 1.00 90.19 179 LEU A N 1
ATOM 1437 C CA . LEU A 1 179 ? -23.796 5.710 30.061 1.00 90.19 179 LEU A CA 1
ATOM 1438 C C . LEU A 1 179 ? -24.058 4.922 31.348 1.00 90.19 179 LEU A C 1
ATOM 1440 O O . LEU A 1 179 ? -24.424 5.515 32.359 1.00 90.19 179 LEU A O 1
ATOM 1444 N N . PHE A 1 180 ? -23.761 3.622 31.342 1.00 88.81 180 PHE A N 1
ATOM 1445 C CA . PHE A 1 180 ? -23.966 2.765 32.506 1.00 88.81 180 PHE A CA 1
ATOM 1446 C C . PHE A 1 180 ? -23.115 3.184 33.714 1.00 88.81 180 PHE A C 1
ATOM 1448 O O . PHE A 1 180 ? -23.621 3.300 34.831 1.00 88.81 180 PHE A O 1
ATOM 1455 N N . LEU A 1 181 ? -21.824 3.470 33.501 1.00 87.50 181 LEU A N 1
ATOM 1456 C CA . LEU A 1 181 ? -20.934 3.946 34.565 1.00 87.50 181 LEU A CA 1
ATOM 1457 C C . LEU A 1 181 ? -21.447 5.256 35.186 1.00 87.50 181 LEU A C 1
ATOM 1459 O O . LEU A 1 181 ? -21.379 5.430 36.404 1.00 87.50 181 LEU A O 1
ATOM 1463 N N . HIS A 1 182 ? -21.979 6.166 34.366 1.00 87.56 182 HIS A N 1
ATOM 1464 C CA . HIS A 1 182 ? -22.519 7.440 34.832 1.00 87.56 182 HIS A CA 1
ATOM 1465 C C . HIS A 1 182 ? -23.819 7.268 35.636 1.00 87.56 182 HIS A C 1
ATOM 1467 O O . HIS A 1 182 ? -23.966 7.876 36.697 1.00 87.56 182 HIS A O 1
ATOM 1473 N N . GLU A 1 183 ? -24.748 6.430 35.168 1.00 86.88 183 GLU A N 1
ATOM 1474 C CA . GLU A 1 183 ? -26.009 6.130 35.866 1.00 86.88 183 GLU A CA 1
ATOM 1475 C C . GLU A 1 183 ? -25.761 5.534 37.256 1.00 86.88 183 GLU A C 1
ATOM 1477 O O . GLU A 1 183 ? -26.331 5.995 38.247 1.00 86.88 183 GLU A O 1
ATOM 1482 N N . GLN A 1 184 ? -24.836 4.579 37.359 1.00 82.75 184 GLN A N 1
ATOM 1483 C CA . GLN A 1 184 ? -24.483 3.958 38.637 1.00 82.75 184 GLN A CA 1
ATOM 1484 C C . GLN A 1 184 ? -23.807 4.946 39.599 1.00 82.75 184 GLN A C 1
ATOM 1486 O O . GLN A 1 184 ? -24.108 4.968 40.793 1.00 82.75 184 GLN A O 1
ATOM 1491 N N . GLN A 1 185 ? -22.934 5.825 39.098 1.00 82.00 185 GLN A N 1
ATOM 1492 C CA . GLN A 1 185 ? -22.348 6.888 39.922 1.00 82.00 185 GLN A CA 1
ATOM 1493 C C . GLN A 1 185 ? -23.397 7.890 40.423 1.00 82.00 185 GLN A C 1
ATOM 1495 O O . GLN A 1 185 ? -23.285 8.376 41.551 1.00 82.00 185 GLN A O 1
ATOM 1500 N N . ALA A 1 186 ? -24.407 8.213 39.611 1.00 79.69 186 ALA A N 1
ATOM 1501 C CA . ALA A 1 186 ? -25.503 9.089 40.013 1.00 79.69 186 ALA A CA 1
ATOM 1502 C C . ALA A 1 186 ? -26.371 8.445 41.109 1.00 79.69 186 ALA A C 1
ATOM 1504 O O . ALA A 1 186 ? -26.682 9.108 42.099 1.00 79.69 186 ALA A O 1
ATOM 1505 N N . PHE A 1 187 ? -26.672 7.149 40.984 1.00 78.88 187 PHE A N 1
ATOM 1506 C CA . PHE A 1 187 ? -27.423 6.380 41.980 1.00 78.88 187 PHE A CA 1
ATOM 1507 C C . PHE A 1 187 ? -26.710 6.303 43.343 1.00 78.88 187 PHE A C 1
ATOM 1509 O O . PHE A 1 187 ? -27.309 6.543 44.393 1.00 78.88 187 PHE A O 1
ATOM 1516 N N . VAL A 1 188 ? -25.398 6.045 43.349 1.00 75.56 188 VAL A N 1
ATOM 1517 C CA . VAL A 1 188 ? -24.605 6.029 44.595 1.00 75.56 188 VAL A CA 1
ATOM 1518 C C . VAL A 1 188 ? -24.595 7.405 45.274 1.00 75.56 188 VAL A C 1
ATOM 1520 O O . VAL A 1 188 ? -24.644 7.489 46.506 1.00 75.56 188 VAL A O 1
ATOM 1523 N N . LYS A 1 189 ? -24.557 8.490 44.489 1.00 76.50 189 LYS A N 1
ATOM 1524 C CA . LYS A 1 189 ? -24.621 9.863 45.010 1.00 76.50 189 LYS A CA 1
ATOM 1525 C C . LYS A 1 189 ? -25.990 10.197 45.607 1.00 76.50 189 LYS A C 1
ATOM 1527 O O . LYS A 1 189 ? -26.021 10.815 46.667 1.00 76.50 189 LYS A O 1
ATOM 1532 N N . SER A 1 190 ? -27.101 9.782 44.993 1.00 74.06 190 SER A N 1
ATOM 1533 C CA . SER A 1 190 ? -28.443 10.036 45.544 1.00 74.06 190 SER A CA 1
ATOM 1534 C C . SER A 1 190 ? -28.682 9.305 46.869 1.00 74.06 190 SER A C 1
ATOM 1536 O O . SER A 1 190 ? -29.213 9.905 47.799 1.00 74.06 190 SER A O 1
ATOM 1538 N N . LEU A 1 191 ? -28.189 8.068 47.005 1.00 69.06 191 LEU A N 1
ATOM 1539 C CA . LEU A 1 191 ? -28.239 7.312 48.266 1.00 69.06 191 LEU A CA 1
ATOM 1540 C C . LEU A 1 191 ? -27.452 7.986 49.405 1.00 69.06 191 LEU A C 1
ATOM 1542 O O . LEU A 1 191 ? -27.869 7.953 50.562 1.00 69.06 191 LEU A O 1
ATOM 1546 N N . HIS A 1 192 ? -26.314 8.617 49.096 1.00 61.06 192 HIS A N 1
ATOM 1547 C CA . HIS A 1 192 ? -25.536 9.360 50.095 1.00 61.06 192 HIS A CA 1
ATOM 1548 C C . HIS A 1 192 ? -26.234 10.643 50.565 1.00 61.06 192 HIS A C 1
ATOM 1550 O O . HIS A 1 192 ? -26.035 11.054 51.706 1.00 61.06 192 HIS A O 1
ATOM 1556 N N . ILE A 1 193 ? -27.055 11.268 49.716 1.00 59.78 193 ILE A N 1
ATOM 1557 C CA . ILE A 1 193 ? -27.805 12.482 50.066 1.00 59.78 193 ILE A CA 1
ATOM 1558 C C . ILE A 1 193 ? -28.990 12.140 50.985 1.00 59.78 193 ILE A C 1
ATOM 1560 O O . ILE A 1 193 ? -29.207 12.836 51.977 1.00 59.78 193 ILE A O 1
ATOM 1564 N N . GLU A 1 194 ? -29.711 11.041 50.735 1.00 53.44 194 GLU A N 1
ATOM 1565 C CA . GLU A 1 194 ? -30.811 10.605 51.615 1.00 53.44 194 GLU A CA 1
ATOM 1566 C C . GLU A 1 194 ? -30.325 10.231 53.025 1.00 53.44 194 GLU A C 1
ATOM 1568 O O . GLU A 1 194 ? -30.938 10.634 54.013 1.00 53.44 194 GLU A O 1
ATOM 1573 N N . ASN A 1 195 ? -29.171 9.569 53.147 1.00 53.88 195 ASN A N 1
ATOM 1574 C CA . ASN A 1 195 ? -28.610 9.199 54.453 1.00 53.88 195 ASN A CA 1
ATOM 1575 C C . ASN A 1 195 ? -28.005 10.379 55.242 1.00 53.88 195 ASN A C 1
ATOM 1577 O O . ASN A 1 195 ? -27.814 10.265 56.452 1.00 53.88 195 ASN A O 1
ATOM 1581 N N . ALA A 1 196 ? -27.717 11.516 54.599 1.00 53.19 196 ALA A N 1
ATOM 1582 C CA . ALA A 1 196 ? -27.195 12.716 55.262 1.00 53.19 196 ALA A CA 1
ATOM 1583 C C . ALA A 1 196 ? -28.295 13.636 55.838 1.00 53.19 196 ALA A C 1
ATOM 1585 O O . ALA A 1 196 ? -27.979 14.606 56.526 1.00 53.19 196 ALA A O 1
ATOM 1586 N N . THR A 1 197 ? -29.579 13.345 55.583 1.00 48.28 197 THR A N 1
ATOM 1587 C CA . THR A 1 197 ? -30.712 14.244 55.892 1.00 48.28 197 THR A CA 1
ATOM 1588 C C . THR A 1 197 ? -31.510 13.825 57.140 1.00 48.28 197 THR A C 1
ATOM 1590 O O . THR A 1 197 ? -32.688 14.147 57.268 1.00 48.28 197 THR A O 1
ATOM 1593 N N . PHE A 1 198 ? -30.884 13.145 58.106 1.00 44.81 198 PHE A N 1
ATOM 1594 C CA . PHE A 1 198 ? -31.459 12.961 59.446 1.00 44.81 198 PHE A CA 1
ATOM 1595 C C . PHE A 1 198 ? -30.652 13.753 60.485 1.00 44.81 198 PHE A C 1
ATOM 1597 O O . PHE A 1 198 ? -29.584 13.299 60.902 1.00 44.81 198 PHE A O 1
ATOM 1604 N N . PRO A 1 199 ? -31.125 14.931 60.935 1.00 44.81 199 PRO A N 1
ATOM 1605 C CA . PRO A 1 199 ? -30.552 15.579 62.101 1.00 44.81 199 PRO A CA 1
ATOM 1606 C C . PRO A 1 199 ? -30.981 14.806 63.352 1.00 44.81 199 PRO A C 1
ATOM 1608 O O . PRO A 1 199 ? -32.158 14.760 63.707 1.00 44.81 199 PRO A O 1
ATOM 1611 N N . SER A 1 200 ? -30.012 14.203 64.038 1.00 46.88 200 SER A N 1
ATOM 1612 C CA . SER A 1 200 ? -30.185 13.722 65.407 1.00 46.88 200 SER A CA 1
ATOM 1613 C C . SER A 1 200 ? -30.418 14.921 66.330 1.00 46.88 200 SER A C 1
ATOM 1615 O O . SER A 1 200 ? -29.475 15.510 66.856 1.00 46.88 200 SER A O 1
ATOM 1617 N N . GLU A 1 201 ? -31.677 15.310 66.527 1.00 47.41 201 GLU A N 1
ATOM 1618 C CA . GLU A 1 201 ? -32.067 16.199 67.619 1.00 47.41 201 GLU A CA 1
ATOM 1619 C C . GLU A 1 201 ? -31.929 15.453 68.953 1.00 47.41 201 GLU A C 1
ATOM 1621 O O . GLU A 1 201 ? -32.868 14.843 69.458 1.00 47.41 201 GLU A O 1
ATOM 1626 N N . THR A 1 202 ? -30.752 15.523 69.572 1.00 46.25 202 THR A N 1
ATOM 1627 C CA . THR A 1 202 ? -30.633 15.341 71.023 1.00 46.25 202 THR A CA 1
ATOM 1628 C C . THR A 1 202 ? -30.472 16.704 71.674 1.00 46.25 202 THR A C 1
ATOM 1630 O O . THR A 1 202 ? -29.366 17.206 71.872 1.00 46.25 202 THR A O 1
ATOM 1633 N N . ASN A 1 203 ? -31.618 17.302 72.000 1.00 47.19 203 ASN A N 1
ATOM 1634 C CA . ASN A 1 203 ? -31.732 18.416 72.932 1.00 47.19 203 ASN A CA 1
ATOM 1635 C C . ASN A 1 203 ? -31.101 18.035 74.279 1.00 47.19 203 ASN A C 1
ATOM 1637 O O . ASN A 1 203 ? -31.632 17.186 74.992 1.00 47.19 203 ASN A O 1
ATOM 1641 N N . THR A 1 204 ? -30.006 18.698 74.659 1.00 44.78 204 THR A N 1
ATOM 1642 C CA . THR A 1 204 ? -29.552 18.736 76.060 1.00 44.78 204 THR A CA 1
ATOM 1643 C C . THR A 1 204 ? -29.129 20.171 76.415 1.00 44.78 204 THR A C 1
ATOM 1645 O O . THR A 1 204 ? -28.383 20.768 75.638 1.00 44.78 204 THR A O 1
ATOM 1648 N N . PRO A 1 205 ? -29.599 20.772 77.531 1.00 40.88 205 PRO A N 1
ATOM 1649 C CA . PRO A 1 205 ? -29.371 22.188 77.838 1.00 40.88 205 PRO A CA 1
ATOM 1650 C C . PRO A 1 205 ? -27.989 22.449 78.470 1.00 40.88 205 PRO A C 1
ATOM 1652 O O . PRO A 1 205 ? -27.369 21.523 78.998 1.00 40.88 205 PRO A O 1
ATOM 1655 N N . PRO A 1 206 ? -27.506 23.710 78.489 1.00 51.84 206 PRO A N 1
ATOM 1656 C CA . PRO A 1 206 ? -26.175 24.044 78.977 1.00 51.84 206 PRO A CA 1
ATOM 1657 C C . PRO A 1 206 ? -26.160 24.224 80.502 1.00 51.84 206 PRO A C 1
ATOM 1659 O O . PRO A 1 206 ? -26.983 24.950 81.062 1.00 51.84 206 PRO A O 1
ATOM 1662 N N . LEU A 1 207 ? -25.169 23.634 81.174 1.00 41.62 207 LEU A N 1
ATOM 1663 C CA . LEU A 1 207 ? -24.855 23.916 82.578 1.00 41.62 207 LEU A CA 1
ATOM 1664 C C . LEU A 1 207 ? -23.613 24.810 82.680 1.00 41.62 207 LEU A C 1
ATOM 1666 O O . LEU A 1 207 ? -22.559 24.546 82.103 1.00 41.62 207 LEU A O 1
ATOM 1670 N N . ARG A 1 208 ? -23.798 25.916 83.401 1.00 41.34 208 ARG A N 1
ATOM 1671 C CA . ARG A 1 208 ? -22.859 27.014 83.639 1.00 41.34 208 ARG A CA 1
ATOM 1672 C C . ARG A 1 208 ? -21.827 26.692 84.736 1.00 41.34 208 ARG A C 1
ATOM 1674 O O . ARG A 1 208 ? -22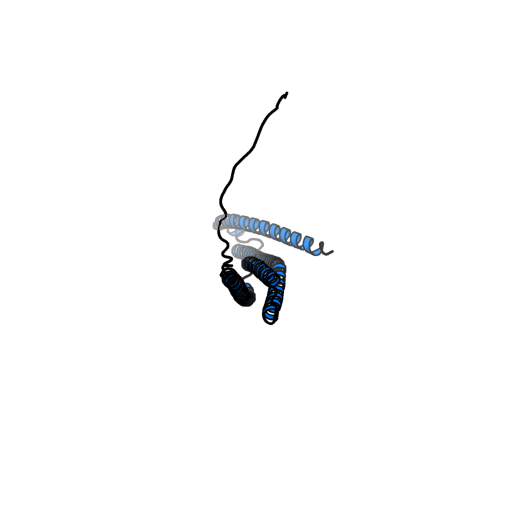.189 26.185 85.787 1.00 41.34 208 ARG A O 1
ATOM 1681 N N . THR A 1 209 ? -20.603 27.173 84.481 1.00 43.38 209 THR A N 1
ATOM 1682 C CA . THR A 1 209 ? -19.616 27.842 85.372 1.00 43.38 209 THR A CA 1
ATOM 1683 C C . THR A 1 209 ? -19.055 27.143 86.616 1.00 43.38 209 THR A C 1
ATOM 1685 O O . THR A 1 209 ? -19.803 26.888 87.546 1.00 43.38 209 THR A O 1
ATOM 1688 N N . SER A 1 210 ? -17.712 27.073 86.709 1.00 37.09 210 SER A N 1
ATOM 1689 C CA . SER A 1 210 ? -16.867 27.855 87.658 1.00 37.09 210 SER A CA 1
ATOM 1690 C C . SER A 1 210 ? -15.427 27.289 87.706 1.00 37.09 210 SER A C 1
ATOM 1692 O O . SER A 1 210 ? -15.208 26.204 88.227 1.00 37.09 210 SER A O 1
ATOM 1694 N N . THR A 1 211 ? -14.475 27.920 87.009 1.00 41.69 211 THR A N 1
ATOM 1695 C CA . THR A 1 211 ? -13.326 28.714 87.534 1.00 41.69 211 THR A CA 1
ATOM 1696 C C . THR A 1 211 ? -12.024 27.950 87.849 1.00 41.69 211 THR A C 1
ATOM 1698 O O . THR A 1 211 ? -12.061 26.758 88.129 1.00 41.69 211 THR A O 1
ATOM 1701 N N . PRO A 1 212 ? -10.858 28.629 87.738 1.00 53.78 212 PRO A N 1
ATOM 1702 C CA . PRO A 1 212 ? -9.565 28.020 87.439 1.00 53.78 212 PRO A CA 1
ATOM 1703 C C . PRO A 1 212 ? -8.644 27.934 88.662 1.00 53.78 212 PRO A C 1
ATOM 1705 O O . PRO A 1 212 ? -8.729 28.757 89.571 1.00 53.78 212 PRO A O 1
ATOM 1708 N N . TYR A 1 213 ? -7.679 27.014 88.635 1.00 38.22 213 TYR A N 1
ATOM 1709 C CA . TYR A 1 213 ? -6.492 27.119 89.482 1.00 38.22 213 TYR A CA 1
ATOM 1710 C C . TYR A 1 213 ? -5.255 26.571 88.761 1.00 38.22 213 TYR A C 1
ATOM 1712 O O . TYR A 1 213 ? -5.208 25.423 88.332 1.00 38.22 213 TYR A O 1
ATOM 1720 N N . SER A 1 214 ? -4.249 27.431 88.624 1.00 44.50 214 SER A N 1
ATOM 1721 C CA . SER A 1 214 ? -2.858 27.109 88.299 1.00 44.50 214 SER A CA 1
ATOM 1722 C C . SER A 1 214 ? -1.981 27.881 89.275 1.00 44.50 214 SER A C 1
ATOM 1724 O O . SER A 1 214 ? -2.207 29.073 89.491 1.00 44.50 214 SER A O 1
ATOM 1726 N N . PRO A 1 215 ? -0.998 27.214 89.889 1.00 53.81 215 PRO A N 1
ATOM 1727 C CA . PRO A 1 215 ? 0.377 27.736 89.882 1.00 53.81 215 PRO A CA 1
ATOM 1728 C C . PRO A 1 215 ? 1.418 26.588 89.789 1.00 53.81 215 PRO A C 1
ATOM 1730 O O . PRO A 1 215 ? 1.111 25.466 90.157 1.00 53.81 215 PRO A O 1
ATOM 1733 N N . ARG A 1 216 ? 2.701 26.724 89.418 1.00 40.50 216 ARG A N 1
ATOM 1734 C CA . ARG A 1 216 ? 3.576 27.762 88.835 1.00 40.50 216 ARG A CA 1
ATOM 1735 C C . ARG A 1 216 ? 4.999 27.141 88.789 1.00 40.50 216 ARG A C 1
ATOM 1737 O O . ARG A 1 216 ? 5.406 26.610 89.811 1.00 40.50 216 ARG A O 1
ATOM 1744 N N . ARG A 1 217 ? 5.745 27.332 87.680 1.00 43.66 217 ARG A N 1
ATOM 1745 C CA . ARG A 1 217 ? 7.237 27.311 87.500 1.00 43.66 217 ARG A CA 1
ATOM 1746 C C . ARG A 1 217 ? 8.021 26.030 87.887 1.00 43.66 217 ARG A C 1
ATOM 1748 O O . ARG A 1 217 ? 7.778 25.422 88.911 1.00 43.66 217 ARG A O 1
ATOM 1755 N N . SER A 1 218 ? 9.046 25.595 87.144 1.00 41.09 218 SER A N 1
ATOM 1756 C CA . SER A 1 218 ? 10.290 26.338 86.852 1.00 41.09 218 SER A CA 1
ATOM 1757 C C . SER A 1 218 ? 11.101 25.692 85.706 1.00 41.09 218 SER A C 1
ATOM 1759 O O . SER A 1 218 ? 11.302 24.485 85.703 1.00 41.09 218 SER A O 1
ATOM 1761 N N . THR A 1 219 ? 11.598 26.511 84.775 1.00 45.47 219 THR A N 1
ATOM 1762 C CA . THR A 1 219 ? 12.819 26.319 83.944 1.00 45.47 219 THR A CA 1
ATOM 1763 C C . THR A 1 219 ? 14.086 26.529 84.810 1.00 45.47 219 THR A C 1
ATOM 1765 O O . THR A 1 219 ? 13.889 26.952 85.955 1.00 45.47 219 THR A O 1
ATOM 1768 N N . PRO A 1 220 ? 15.361 26.382 84.353 1.00 53.53 220 PRO A N 1
ATOM 1769 C CA . PRO A 1 220 ? 15.936 26.290 82.986 1.00 53.53 220 PRO A CA 1
ATOM 1770 C C . PRO A 1 220 ? 16.929 25.091 82.840 1.00 53.53 220 PRO A C 1
ATOM 1772 O O . PRO A 1 220 ? 17.049 24.298 83.762 1.00 53.53 220 PRO A O 1
ATOM 1775 N N . THR A 1 221 ? 17.652 24.797 81.750 1.00 42.91 221 THR A N 1
ATOM 1776 C CA . THR A 1 221 ? 18.609 25.620 80.981 1.00 42.91 221 THR A CA 1
ATOM 1777 C C . THR A 1 221 ? 19.118 24.791 79.785 1.00 42.91 221 THR A C 1
ATOM 1779 O O . THR A 1 221 ? 19.382 23.602 79.953 1.00 42.91 221 THR A O 1
ATOM 1782 N N . SER A 1 222 ? 19.267 25.416 78.613 1.00 34.38 222 SER A N 1
ATOM 1783 C CA . SER A 1 222 ? 20.051 24.924 77.459 1.00 34.38 222 SER A CA 1
ATOM 1784 C C . SER A 1 222 ? 21.561 25.115 77.708 1.00 34.38 222 SER A C 1
ATOM 1786 O O . SER A 1 222 ? 21.925 25.816 78.660 1.00 34.38 222 SER A O 1
ATOM 1788 N N . PRO A 1 223 ? 22.451 24.490 76.918 1.00 62.53 223 PRO A N 1
ATOM 1789 C CA . PRO A 1 223 ? 22.764 24.949 75.552 1.00 62.53 223 PRO A CA 1
ATOM 1790 C C . PRO A 1 223 ? 22.210 24.062 74.436 1.00 62.53 223 PRO A C 1
ATOM 1792 O O . PRO A 1 223 ? 22.129 22.832 74.640 1.00 62.53 223 PRO A O 1
#

Organism: Paramuricea clavata (NCBI:txid317549)

pLDDT: mean 80.53, std 17.47, range [34.38, 95.56]

Foldseek 3Di:
DPPVVVVVVVVVLVVLVVVLVVLVVVVVVVVVVLVVVVVVCVDVVNVVVCADPNHGVVVVVVVSVVVNVVSVVVNVVVVVVVLLVVLCVVLVVLVVLLVVLLVVLVVLLVVLVVLVVDPDRDLVVLVVSLVSLVVSLVVNVVSLVVNPVRDDPVVSVVVVVSNVVSNVSSVVSNVVSVVVSVVVVVVVVVVVVVVVPDDPPPDDDDDDDDDDDDDDDDDDDDD

Sequence (223 aa):
MCLIGAYNRDCEYDILKDSMFELEKVFDDFCVINEEYELIVSDEKYAEHRVVNGEDIMTYRDNVKRCYEEARSVFVSVKTTIEQKARQQSAGPVKVALKNDICRIHELITVVDESFKLENVNMAALQLDKNDLQSILNIICDNMAKLGSIETQEQVNLIQEEVDAIIRAVYNCIRKINLFLHEQQAFVKSLHIENATFPSETNTPPLRTSTPYSPRRSTPTSP

Radius of gyration: 42.39 Å; chains: 1; bounding box: 64×50×142 Å

Secondary structure (DSSP, 8-state):
---HHHHHHHHHHHHHHHHHHHHHHHHHHHHHHHHHHHHHHTSGGGGGGGEETTEEHHHHHHHHHHHHHHHHHHHHHHHHHHHHHHHHHHHHHHHHHHHHHHHHHHHHHHHHHHHTTSSS--HHHHHHHHHHHHHHHHHHHHHHHHHHHHS-HHHHHHHHHHHHHHHHHHHHHHHHHHHHHHHHHHHHHHHHHHHT--------PPPP---------------